Protein AF-A0A178D9C1-F1 (afdb_monomer_lite)

Sequence (300 aa):
MAAGKLYATVWLGETATFSEVFMSGFWLDGDKFLTCAHLLDTIEGTNISRTLTLLQDPTPTTRAAFVNVSRVSRDHDYTVYLIHHDRASDLAVFRLKPDAGKEKGQPPHSVDLKSLVSIYAGEPFNESNPLSSEAILYPELFAAYYPGMQCTVTEAHLNQDRKAGAQAANVEDAWDWMSRETMSRAKGNGKHCVTKSIKYAETFVANTRSVAFGRIITSSSSPVLTQEPSSMTHLKNCDIVGYWGCSGGMVCQYRIARNGFEPKVVGLFHGEDTENSCNNILIFTPAGVSELQKLLRSHA

Radius of gyration: 18.95 Å; chains: 1; bounding box: 50×53×46 Å

Organism: NCBI:txid856822

Secondary structure (DSSP, 8-state):
---EEEEEEEEETTTTEEEEEEEEEEEETTTEEEEEGGGGGSSTTB-HHHHHHHHH-SS-SS--EEEES-TT-GGGEEEEEEEEEETTTTEEEEEE-HHHHHHH-SPTTPBPGGGB--TTTTS---TT-GGGTSTTTTT--EEEE------BTTTS---HHHHHHHHHTT--BHHHHHHHHHHHHHHHTT--S--SPPPHHHH--TTS--EEEE-B---TT---TTSPP-SSEEEEEE-----TT-TT-EEEEEEEETTEEEEEEEEEEEEEETTTTEEEEEEEPHHHHHHHHHHHHHT-

InterPro domains:
  IPR009003 Peptidase S1, PA clan [SSF50494] (22-112)

Foldseek 3Di:
DAKKKKWFWFAAAPDRDIDIFIAIWAAAPQWKTKFFQCSQVPDPRTPSVVLLVQQQDLDDPDQGMWIARDPVDPLRTFRWGWPDHDQQLRMTMITTRPVSCVVNNTRPPHDYLVLADAPCPPDPCDLVQNQPSVVVQFVFKKKWFYPDDWAFLVPAPDDPVLSVVCVVVVHGTPQLSQQVLLCVVCVVVVNNDRDDRQDPCNQDPPPDTGMWMWTFDDHSPDAPPPRNDDPFWGKTFMSTGDAPNSGNTFMWTWDQDPVGTDTGTFWTFHHADPVVRTTITIGTDNVNSVVVVVSVVVVD

pLDDT: mean 74.94, std 14.39, range [37.72, 95.31]

Structure (mmCIF, N/CA/C/O backbone):
data_AF-A0A178D9C1-F1
#
_entry.id   AF-A0A178D9C1-F1
#
loop_
_atom_site.group_PDB
_atom_site.id
_atom_site.type_symbol
_atom_site.label_atom_id
_atom_site.label_alt_id
_atom_site.label_comp_id
_atom_site.label_asym_id
_atom_site.label_entity_id
_atom_site.label_seq_id
_atom_site.pdbx_PDB_ins_code
_atom_site.Cartn_x
_atom_site.Cartn_y
_atom_site.Cartn_z
_atom_site.occupancy
_atom_site.B_iso_or_equiv
_atom_site.auth_seq_id
_atom_site.auth_comp_id
_atom_site.auth_asym_id
_atom_site.auth_atom_id
_atom_site.pdbx_PDB_model_num
ATOM 1 N N . MET A 1 1 ? -7.176 -11.568 -6.540 1.00 52.88 1 MET A N 1
ATOM 2 C CA . MET A 1 1 ? -6.383 -11.059 -5.402 1.00 52.88 1 MET A CA 1
ATOM 3 C C . MET A 1 1 ? -6.791 -9.618 -5.111 1.00 52.88 1 MET A C 1
ATOM 5 O O . MET A 1 1 ? -7.005 -8.885 -6.065 1.00 52.88 1 MET A O 1
ATOM 9 N N . ALA A 1 2 ? -7.141 -9.275 -3.863 1.00 58.78 2 ALA A N 1
ATOM 10 C CA . ALA A 1 2 ? -7.854 -8.031 -3.523 1.00 58.78 2 ALA A CA 1
ATOM 11 C C . ALA A 1 2 ? -6.924 -6.835 -3.368 1.00 58.78 2 ALA A C 1
ATOM 13 O O . ALA A 1 2 ? -5.902 -6.950 -2.712 1.00 58.78 2 ALA A O 1
ATOM 14 N N . ALA A 1 3 ? -7.329 -5.702 -3.931 1.00 73.69 3 ALA A N 1
ATOM 15 C CA . ALA A 1 3 ? -6.741 -4.406 -3.656 1.00 73.69 3 ALA A CA 1
ATOM 16 C C . ALA A 1 3 ? -7.879 -3.452 -3.278 1.00 73.69 3 ALA A C 1
ATOM 18 O O . ALA A 1 3 ? -8.934 -3.472 -3.916 1.00 73.69 3 ALA A O 1
ATOM 19 N N . GLY A 1 4 ? -7.682 -2.667 -2.229 1.00 80.62 4 GLY A N 1
ATOM 20 C CA . GLY A 1 4 ? -8.579 -1.606 -1.789 1.00 80.62 4 GLY A CA 1
ATOM 21 C C . GLY A 1 4 ? -7.839 -0.277 -1.733 1.00 80.62 4 GLY A C 1
ATOM 22 O O . GLY A 1 4 ? -6.609 -0.235 -1.787 1.00 80.62 4 GLY A O 1
ATOM 23 N N . LYS A 1 5 ? -8.600 0.809 -1.639 1.00 86.75 5 LYS A N 1
ATOM 24 C CA . LYS A 1 5 ? -8.077 2.155 -1.419 1.00 86.75 5 LYS A CA 1
ATOM 25 C C . LYS A 1 5 ? -8.480 2.594 -0.015 1.00 86.75 5 LYS A C 1
ATOM 27 O O . LYS A 1 5 ? -9.670 2.709 0.264 1.00 86.75 5 LYS A O 1
ATOM 32 N N . LEU A 1 6 ? -7.508 2.793 0.862 1.00 89.50 6 LEU A N 1
ATOM 33 C CA . LEU A 1 6 ? -7.704 3.463 2.138 1.00 89.50 6 LEU A CA 1
ATOM 34 C C . LEU A 1 6 ? -7.798 4.966 1.894 1.00 89.50 6 LEU A C 1
ATOM 36 O O . LEU A 1 6 ? -6.980 5.520 1.166 1.00 89.50 6 LEU A O 1
ATOM 40 N N . TYR A 1 7 ? -8.756 5.594 2.556 1.00 89.75 7 TYR A N 1
ATOM 41 C CA . TYR A 1 7 ? -8.893 7.030 2.718 1.00 89.75 7 TYR A CA 1
ATOM 42 C C . TYR A 1 7 ? -8.803 7.334 4.210 1.00 89.75 7 TYR A C 1
ATOM 44 O O . TYR A 1 7 ? -9.478 6.686 5.017 1.00 89.75 7 TYR A O 1
ATOM 52 N N . ALA A 1 8 ? -7.949 8.281 4.582 1.00 90.50 8 ALA A N 1
ATOM 53 C CA . ALA A 1 8 ? -7.699 8.644 5.969 1.00 90.50 8 ALA A CA 1
ATOM 54 C C . ALA A 1 8 ? -7.690 10.163 6.136 1.00 90.50 8 ALA A C 1
ATOM 56 O O . ALA A 1 8 ? -7.160 10.897 5.305 1.00 90.50 8 ALA A O 1
ATOM 57 N N . THR A 1 9 ? -8.272 10.623 7.236 1.00 90.00 9 THR A N 1
ATOM 58 C CA . THR A 1 9 ? -8.248 12.026 7.641 1.00 90.00 9 THR A CA 1
ATOM 59 C C . THR A 1 9 ? -6.958 12.301 8.406 1.00 90.00 9 THR A C 1
ATOM 61 O O . THR A 1 9 ? -6.705 11.661 9.427 1.00 90.00 9 THR A O 1
ATOM 64 N N . VAL A 1 10 ? -6.167 13.267 7.941 1.00 88.94 10 VAL A N 1
ATOM 65 C CA . VAL A 1 10 ? -4.936 13.720 8.603 1.00 88.94 10 VAL A CA 1
ATOM 66 C C . VAL A 1 10 ? -5.103 15.131 9.150 1.00 88.94 10 VAL A C 1
ATOM 68 O O . VAL A 1 10 ? -5.753 15.973 8.529 1.00 88.94 10 VAL A O 1
ATOM 71 N N . TRP A 1 11 ? -4.527 15.388 10.323 1.00 87.88 11 TRP A N 1
ATOM 72 C CA . TRP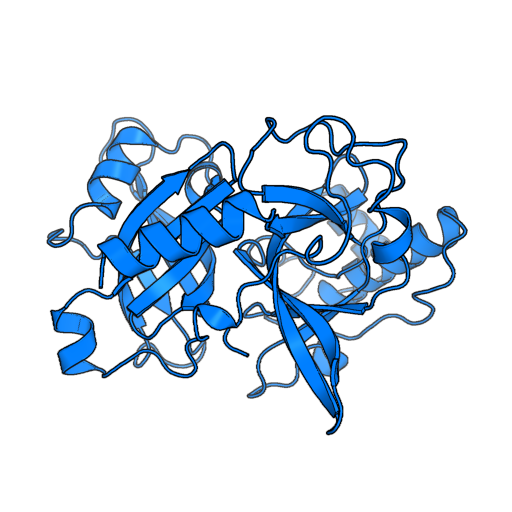 A 1 11 ? -4.502 16.713 10.944 1.00 87.88 11 TRP A CA 1
ATOM 73 C C . TRP A 1 11 ? -3.356 17.541 10.379 1.00 87.88 11 TRP A C 1
ATOM 75 O O . TRP A 1 11 ? -2.234 17.048 10.332 1.00 87.88 11 TRP A O 1
ATOM 85 N N . LEU A 1 12 ? -3.604 18.803 10.029 1.00 85.62 12 LEU A N 1
ATOM 86 C CA . LEU A 1 12 ? -2.567 19.725 9.563 1.00 85.62 12 LEU A CA 1
ATOM 87 C C . LEU A 1 12 ? -2.226 20.759 10.643 1.00 85.62 12 LEU A C 1
ATOM 89 O O . LEU A 1 12 ? -3.097 21.489 11.118 1.00 85.62 12 LEU A O 1
ATOM 93 N N . GLY A 1 13 ? -0.945 20.846 11.010 1.00 77.12 13 GLY A N 1
ATOM 94 C CA . GLY A 1 13 ? -0.444 21.803 11.998 1.00 77.12 13 GLY A CA 1
ATOM 95 C C . GLY A 1 13 ? -1.070 21.656 13.395 1.00 77.12 13 GLY A C 1
ATOM 96 O O . GLY A 1 13 ? -1.353 20.554 13.872 1.00 77.12 13 GLY A O 1
ATOM 97 N N . GLU A 1 14 ? -1.254 22.782 14.093 1.00 69.06 14 GLU A N 1
ATOM 98 C CA . GLU A 1 14 ? -1.877 22.822 15.429 1.00 69.06 14 GLU A CA 1
ATOM 99 C C . GLU A 1 14 ? -3.375 23.174 15.409 1.00 69.06 14 GLU A C 1
ATOM 101 O O . GLU A 1 14 ? -4.058 23.038 16.432 1.00 69.06 14 GLU A O 1
ATOM 106 N N . THR A 1 15 ? -3.907 23.594 14.258 1.00 60.66 15 THR A N 1
ATOM 107 C CA . THR A 1 15 ? -5.314 23.981 14.084 1.00 60.66 15 THR A CA 1
ATOM 108 C C . THR A 1 15 ? -6.185 22.783 13.689 1.00 60.66 15 THR A C 1
ATOM 110 O O . THR A 1 15 ? -5.686 21.734 13.292 1.00 60.66 15 THR A O 1
ATOM 113 N N . ALA A 1 16 ? -7.512 22.913 13.810 1.00 60.62 16 ALA A N 1
ATOM 114 C CA . ALA A 1 16 ? -8.483 21.874 13.434 1.00 60.62 16 ALA A CA 1
ATOM 115 C C . ALA A 1 16 ? -8.699 21.750 11.916 1.00 60.62 16 ALA A C 1
ATOM 117 O O . ALA A 1 16 ? -9.820 21.554 11.450 1.00 60.62 16 ALA A O 1
ATOM 118 N N . THR A 1 17 ? -7.624 21.890 11.144 1.00 75.31 17 THR A N 1
ATOM 119 C CA . THR A 1 17 ? -7.653 21.716 9.694 1.00 75.31 17 THR A CA 1
ATOM 120 C C . THR A 1 17 ? -7.353 20.260 9.383 1.00 75.31 17 THR A C 1
ATOM 122 O O . THR A 1 17 ? -6.374 19.703 9.882 1.00 75.31 17 THR A O 1
ATOM 125 N N . PHE A 1 18 ? -8.193 19.642 8.561 1.00 78.94 18 PHE A N 1
ATOM 126 C CA . PHE A 1 18 ? -8.019 18.265 8.131 1.00 78.94 18 PHE A CA 1
ATOM 127 C C . PHE A 1 18 ? -7.875 18.174 6.615 1.00 78.94 18 PHE A C 1
ATOM 129 O O . PHE A 1 18 ? -8.379 19.012 5.868 1.00 78.94 18 PHE A O 1
ATOM 136 N N . SER A 1 19 ? -7.172 17.147 6.159 1.00 82.69 19 SER A N 1
ATOM 137 C CA . SER A 1 19 ? -7.099 16.767 4.750 1.00 82.69 19 SER A CA 1
ATOM 138 C C . SER A 1 19 ? -7.291 15.268 4.608 1.00 82.69 19 SER A C 1
ATOM 140 O O . SER A 1 19 ? -7.067 14.516 5.554 1.00 82.69 19 SER A O 1
ATOM 142 N N . GLU A 1 20 ? -7.746 14.838 3.438 1.00 84.56 20 GLU A N 1
ATOM 143 C CA . GLU A 1 20 ? -7.872 13.421 3.120 1.00 84.56 20 GLU A CA 1
ATOM 144 C C . GLU A 1 20 ? -6.621 12.966 2.370 1.00 84.56 20 GLU A C 1
ATOM 146 O O . GLU A 1 20 ? -6.236 13.560 1.362 1.00 84.56 20 GLU A O 1
ATOM 151 N N . VAL A 1 21 ? -5.994 11.904 2.866 1.00 85.81 21 VAL A N 1
ATOM 152 C CA . VAL A 1 21 ? -4.945 11.168 2.157 1.00 85.81 21 VAL A CA 1
ATOM 153 C C . VAL A 1 21 ? -5.485 9.822 1.723 1.00 85.81 21 VAL A C 1
ATOM 155 O O . VAL A 1 21 ? -6.434 9.298 2.312 1.00 85.81 21 VAL A O 1
ATOM 158 N N . PHE A 1 22 ? -4.848 9.232 0.717 1.00 86.50 22 PHE A N 1
ATOM 159 C CA . PHE A 1 22 ? -5.195 7.894 0.282 1.00 86.50 22 PHE A CA 1
ATOM 160 C C . PHE A 1 22 ? -3.981 7.008 0.052 1.00 86.50 22 PHE A C 1
ATOM 162 O O . PHE A 1 22 ? -2.928 7.459 -0.388 1.00 86.50 22 PHE A O 1
ATOM 169 N N . MET A 1 23 ? -4.176 5.714 0.285 1.00 87.25 23 MET A N 1
ATOM 170 C CA . MET A 1 23 ? -3.159 4.682 0.125 1.00 87.25 23 MET A CA 1
ATOM 171 C C . MET A 1 23 ? -3.808 3.420 -0.445 1.00 87.25 23 MET A C 1
ATOM 173 O O . MET A 1 23 ? -4.983 3.152 -0.195 1.00 87.25 23 MET A O 1
ATOM 177 N N . SER A 1 24 ? -3.093 2.657 -1.263 1.00 88.69 24 SER A N 1
ATOM 178 C CA . SER A 1 24 ? -3.563 1.327 -1.662 1.00 88.69 24 SER A CA 1
ATOM 179 C C . SER A 1 24 ? -3.317 0.328 -0.532 1.00 88.69 24 SER A C 1
ATOM 181 O O . SER A 1 24 ? -2.528 0.572 0.366 1.00 88.69 24 SER A O 1
ATOM 183 N N . GLY A 1 25 ? -4.001 -0.805 -0.557 1.00 90.88 25 GLY A N 1
ATOM 184 C CA . GLY A 1 25 ? -3.835 -1.844 0.453 1.00 90.88 25 GLY A CA 1
ATOM 185 C C . GLY A 1 25 ? -4.650 -3.071 0.113 1.00 90.88 25 GLY A C 1
ATOM 186 O O . GLY A 1 25 ? -5.233 -3.160 -0.973 1.00 90.88 25 GLY A O 1
ATOM 187 N N . PHE A 1 26 ? -4.730 -4.019 1.035 1.00 89.56 26 PHE A N 1
ATOM 188 C CA . PHE A 1 26 ? -5.552 -5.208 0.845 1.00 89.56 26 PHE A CA 1
ATOM 189 C C . PHE A 1 26 ? -6.094 -5.768 2.154 1.00 89.56 26 PHE A C 1
ATOM 191 O O . PHE A 1 26 ? -5.521 -5.581 3.226 1.00 89.56 26 PHE A O 1
ATOM 198 N N . TRP A 1 27 ? -7.221 -6.468 2.034 1.00 90.12 27 TRP A N 1
ATOM 199 C CA . TRP A 1 27 ? -7.880 -7.123 3.154 1.00 90.12 27 TRP A CA 1
ATOM 200 C C . TRP A 1 27 ? -7.207 -8.452 3.505 1.00 90.12 27 TRP A C 1
ATOM 202 O O . TRP A 1 27 ? -6.888 -9.249 2.619 1.00 90.12 27 TRP A O 1
ATOM 212 N N . LEU A 1 28 ? -7.058 -8.690 4.803 1.00 89.25 28 LEU A N 1
ATOM 213 C CA . LEU A 1 28 ? -6.525 -9.875 5.456 1.00 89.25 28 LEU A CA 1
ATOM 214 C C . LEU A 1 28 ? -7.558 -10.423 6.444 1.00 89.25 28 LEU A C 1
ATOM 216 O O . LEU A 1 28 ? -8.140 -9.663 7.216 1.00 89.25 28 LEU A O 1
ATOM 220 N N . ASP A 1 29 ? -7.774 -11.736 6.405 1.00 86.38 29 ASP A N 1
ATOM 221 C CA . ASP A 1 29 ? -8.606 -12.491 7.357 1.00 86.38 29 ASP A CA 1
ATOM 222 C C . ASP A 1 29 ? -10.019 -11.925 7.618 1.00 86.38 29 ASP A C 1
ATOM 224 O O . ASP A 1 29 ? -10.534 -11.907 8.730 1.00 86.38 29 ASP A O 1
ATOM 228 N N . GLY A 1 30 ? -10.652 -11.408 6.570 1.00 84.12 30 GLY A N 1
ATOM 229 C CA . GLY A 1 30 ? -11.962 -10.759 6.623 1.00 84.12 30 GLY A CA 1
ATOM 230 C C . GLY A 1 30 ? -11.935 -9.315 7.128 1.00 84.12 30 GLY A C 1
ATOM 231 O O . GLY A 1 30 ? -12.492 -8.456 6.460 1.00 84.12 30 GLY A O 1
ATOM 232 N N . ASP A 1 31 ? -11.253 -9.006 8.230 1.00 88.81 31 ASP A N 1
ATOM 233 C CA . ASP A 1 31 ? -11.471 -7.751 8.966 1.00 88.81 31 ASP A CA 1
ATOM 234 C C . ASP A 1 31 ? -10.259 -6.808 9.055 1.00 88.81 31 ASP A C 1
ATOM 236 O O . ASP A 1 31 ? -10.408 -5.690 9.547 1.00 88.81 31 ASP A O 1
ATOM 240 N N . LYS A 1 32 ? -9.068 -7.208 8.605 1.00 92.06 32 LYS A N 1
ATOM 241 C CA . LYS A 1 32 ? -7.852 -6.383 8.694 1.00 92.06 32 LYS A CA 1
ATOM 242 C C . LYS A 1 32 ? -7.464 -5.833 7.336 1.00 92.06 32 LYS A C 1
ATOM 244 O O . LYS A 1 32 ? -7.616 -6.510 6.330 1.00 92.06 32 LYS A O 1
ATOM 249 N N . PHE A 1 33 ? -6.927 -4.626 7.290 1.00 93.06 33 PHE A N 1
ATOM 250 C CA . PHE A 1 33 ? -6.463 -3.988 6.066 1.00 93.06 33 PHE A CA 1
ATOM 251 C C . PHE A 1 33 ? -5.005 -3.564 6.226 1.00 93.06 33 PHE A C 1
ATOM 253 O O . PHE A 1 33 ? -4.692 -2.761 7.104 1.00 93.06 33 PHE A O 1
ATOM 260 N N . LEU A 1 34 ? -4.124 -4.125 5.397 1.00 94.06 34 LEU A N 1
ATOM 261 C CA . LEU A 1 34 ? -2.687 -3.851 5.412 1.00 94.06 34 LEU A CA 1
ATOM 262 C C . LEU A 1 34 ? -2.324 -2.826 4.331 1.00 94.06 34 LEU A C 1
ATOM 264 O O . LEU A 1 34 ? -2.810 -2.917 3.202 1.00 94.06 34 LEU A O 1
ATOM 268 N N . THR A 1 35 ? -1.470 -1.867 4.688 1.00 94.12 35 THR A N 1
ATOM 269 C CA . THR A 1 35 ? -1.013 -0.761 3.834 1.00 94.12 35 THR A CA 1
ATOM 270 C C . THR A 1 35 ? 0.353 -0.232 4.307 1.00 94.12 35 THR A C 1
ATOM 272 O O . THR A 1 35 ? 0.845 -0.649 5.356 1.00 94.12 35 THR A O 1
ATOM 275 N N . CYS A 1 36 ? 0.960 0.695 3.558 1.00 92.75 36 CYS A N 1
ATOM 276 C CA . CYS A 1 36 ? 2.165 1.418 3.978 1.00 92.75 36 CYS A CA 1
ATOM 277 C C . CYS A 1 36 ? 1.877 2.460 5.075 1.00 92.75 36 CYS A C 1
ATOM 279 O O . CYS A 1 36 ? 0.817 3.091 5.047 1.00 92.75 36 CYS A O 1
ATOM 281 N N . ALA A 1 37 ? 2.814 2.666 6.007 1.00 92.94 37 ALA A N 1
ATOM 282 C CA . ALA A 1 37 ? 2.691 3.608 7.129 1.00 92.94 37 ALA A CA 1
ATOM 283 C C . ALA A 1 37 ? 2.956 5.073 6.742 1.00 92.94 37 ALA A C 1
ATOM 285 O O . ALA A 1 37 ? 2.348 5.979 7.316 1.00 92.94 37 ALA A O 1
ATOM 286 N N . HIS A 1 38 ? 3.764 5.315 5.706 1.00 90.19 38 HIS A N 1
ATOM 287 C CA . HIS A 1 38 ? 4.095 6.643 5.179 1.00 90.19 38 HIS A CA 1
ATOM 288 C C . HIS A 1 38 ? 2.883 7.401 4.606 1.00 90.19 38 HIS A C 1
ATOM 290 O O . HIS A 1 38 ? 3.010 8.534 4.141 1.00 90.19 38 HIS A O 1
ATOM 296 N N . LEU A 1 39 ? 1.675 6.828 4.689 1.00 87.69 39 LEU A N 1
ATOM 297 C CA . LEU A 1 39 ? 0.417 7.542 4.465 1.00 87.69 39 LEU A CA 1
ATOM 298 C C . LEU A 1 39 ? 0.315 8.808 5.335 1.00 87.69 39 LEU A C 1
ATOM 300 O O . LEU A 1 39 ? -0.278 9.795 4.910 1.00 87.69 39 LEU A O 1
ATOM 304 N N . LEU A 1 40 ? 0.933 8.803 6.523 1.00 87.19 40 LEU A N 1
ATOM 305 C CA . LEU A 1 40 ? 0.981 9.957 7.427 1.00 87.19 40 LEU A CA 1
ATOM 306 C C . LEU A 1 40 ? 2.025 11.009 7.028 1.00 87.19 40 LEU A C 1
ATOM 308 O O . LEU A 1 40 ? 1.913 12.156 7.447 1.00 87.19 40 LEU A O 1
ATOM 312 N N . ASP A 1 41 ? 2.990 10.636 6.189 1.00 84.88 41 ASP A N 1
ATOM 313 C CA . ASP A 1 41 ? 4.054 11.512 5.686 1.00 84.88 41 ASP A CA 1
ATOM 314 C C . ASP A 1 41 ? 3.708 12.077 4.289 1.00 84.88 41 ASP A C 1
ATOM 316 O O . ASP A 1 41 ? 4.491 12.796 3.676 1.00 84.88 41 ASP A O 1
ATOM 320 N N . THR A 1 42 ? 2.513 11.767 3.771 1.00 80.50 42 THR A N 1
ATOM 321 C CA . THR A 1 42 ? 2.096 12.110 2.401 1.00 80.50 42 THR A CA 1
ATOM 322 C C . THR A 1 42 ? 1.776 13.599 2.216 1.00 80.50 42 THR A C 1
ATOM 324 O O . THR A 1 42 ? 1.950 14.129 1.119 1.00 80.50 42 THR A O 1
ATOM 327 N N . ILE A 1 43 ? 1.305 14.282 3.266 1.00 82.81 43 ILE A N 1
ATOM 328 C CA . ILE A 1 43 ? 1.047 15.729 3.248 1.00 82.81 43 ILE A CA 1
ATOM 329 C C . ILE A 1 43 ? 2.025 16.418 4.196 1.00 82.81 43 ILE A C 1
ATOM 331 O O . ILE A 1 43 ? 2.054 16.127 5.396 1.00 82.81 43 ILE A O 1
ATOM 335 N N . GLU A 1 44 ? 2.792 17.369 3.661 1.00 83.62 44 GLU A N 1
ATOM 336 C CA . GLU A 1 44 ? 3.686 18.213 4.450 1.00 83.62 44 GLU A CA 1
ATOM 337 C C . GLU A 1 44 ? 2.899 18.990 5.520 1.00 83.62 44 GLU A C 1
ATOM 339 O O . GLU A 1 44 ? 1.827 19.537 5.262 1.00 83.62 44 GLU A O 1
ATOM 344 N N . GLY A 1 45 ? 3.422 19.024 6.748 1.00 83.31 45 GLY A N 1
ATOM 345 C CA . GLY A 1 45 ? 2.752 19.672 7.880 1.00 83.31 45 GLY A CA 1
ATOM 346 C C . GLY A 1 45 ? 1.701 18.808 8.587 1.00 83.31 45 GLY A C 1
ATOM 347 O O . GLY A 1 45 ? 0.986 19.318 9.454 1.00 83.31 45 GLY A O 1
ATOM 348 N N . THR A 1 46 ? 1.614 17.511 8.268 1.00 88.38 46 THR A N 1
ATOM 349 C CA . THR A 1 46 ? 0.772 16.567 9.016 1.00 88.38 46 THR A CA 1
ATOM 350 C C . THR A 1 46 ? 1.221 16.459 10.477 1.00 88.38 46 THR A C 1
ATOM 352 O O . THR A 1 46 ? 2.372 16.157 10.787 1.00 88.38 46 THR A O 1
ATOM 355 N N . ASN A 1 47 ? 0.289 16.662 11.408 1.00 90.94 47 ASN A N 1
ATOM 356 C CA . ASN A 1 47 ? 0.485 16.409 12.829 1.00 90.94 47 ASN A CA 1
ATOM 357 C C . ASN A 1 47 ? 0.298 14.915 13.110 1.00 90.94 47 ASN A C 1
ATOM 359 O O . ASN A 1 47 ? -0.819 14.441 13.345 1.00 90.94 47 ASN A O 1
ATOM 363 N N . ILE A 1 48 ? 1.406 14.173 13.074 1.00 90.31 48 ILE A N 1
ATOM 364 C CA . ILE A 1 48 ? 1.419 12.708 13.194 1.00 90.31 48 ILE A CA 1
ATOM 365 C C . ILE A 1 48 ? 0.762 12.248 14.502 1.00 90.31 48 ILE A C 1
ATOM 367 O O . ILE A 1 48 ? -0.089 11.365 14.478 1.00 90.31 48 ILE A O 1
ATOM 371 N N . SER A 1 49 ? 1.078 12.876 15.639 1.00 90.75 49 SER A N 1
ATOM 372 C CA . SER A 1 49 ? 0.566 12.461 16.957 1.00 90.75 49 SER A CA 1
ATOM 373 C C . SER A 1 49 ? -0.960 12.588 17.072 1.00 90.75 49 SER A C 1
ATOM 375 O O . SER A 1 49 ? -1.651 11.636 17.454 1.00 90.75 49 SER A O 1
ATOM 377 N N . ARG A 1 50 ? -1.519 13.739 16.671 1.00 89.94 50 ARG A N 1
ATOM 378 C CA . ARG A 1 50 ? -2.980 13.933 16.660 1.00 89.94 50 ARG A CA 1
ATOM 379 C C . ARG A 1 50 ? -3.668 13.023 15.651 1.00 89.94 50 ARG A C 1
ATOM 381 O O . ARG A 1 50 ? -4.736 12.490 15.940 1.00 89.94 50 ARG A O 1
ATOM 388 N N . THR A 1 51 ? -3.044 12.820 14.493 1.00 91.69 51 THR A N 1
ATOM 389 C CA . THR A 1 51 ? -3.577 11.937 13.454 1.00 91.69 51 THR A CA 1
ATOM 390 C C . THR A 1 51 ? -3.623 10.489 13.926 1.00 91.69 51 THR A C 1
ATOM 392 O O . THR A 1 51 ? -4.666 9.858 13.808 1.00 91.69 51 THR A O 1
ATOM 395 N N . LEU A 1 52 ? -2.555 9.979 14.546 1.00 93.19 52 LEU A N 1
ATOM 396 C CA . LEU A 1 52 ? -2.537 8.637 15.132 1.00 93.19 52 LEU A CA 1
ATOM 397 C C . LEU A 1 52 ? -3.632 8.475 16.187 1.00 93.19 52 LEU A C 1
ATOM 399 O O . LEU A 1 52 ? -4.386 7.510 16.121 1.00 93.19 52 LEU A O 1
ATOM 403 N N . THR A 1 53 ? -3.781 9.452 17.086 1.00 91.75 53 THR A N 1
ATOM 404 C CA . THR A 1 53 ? -4.833 9.436 18.116 1.00 91.75 53 THR A CA 1
ATOM 405 C C . THR A 1 53 ? -6.229 9.342 17.490 1.00 91.75 53 THR A C 1
ATOM 407 O O . THR A 1 53 ? -7.039 8.521 17.911 1.00 91.75 53 THR A O 1
ATOM 410 N N . LEU A 1 54 ? -6.504 10.141 16.451 1.00 90.31 54 LEU A N 1
ATOM 411 C CA . LEU A 1 54 ? -7.776 10.107 15.725 1.00 90.31 54 LEU A CA 1
ATOM 412 C C . LEU A 1 54 ? -8.004 8.762 15.020 1.00 90.31 54 LEU A C 1
ATOM 414 O O . LEU A 1 54 ? -9.110 8.228 15.055 1.00 90.31 54 LEU A O 1
ATOM 418 N N . LEU A 1 55 ? -6.983 8.234 14.343 1.00 93.00 55 LEU A N 1
ATOM 419 C CA . LEU A 1 55 ? -7.101 7.006 13.559 1.00 93.00 55 LEU A CA 1
ATOM 420 C C . LEU A 1 55 ? -7.218 5.762 14.443 1.00 93.00 55 LEU A C 1
ATOM 422 O O . LEU A 1 55 ? -7.845 4.794 14.019 1.00 93.00 55 LEU A O 1
ATOM 426 N N . GLN A 1 56 ? -6.624 5.773 15.637 1.00 93.56 56 GLN A N 1
ATOM 427 C CA . GLN A 1 56 ? -6.677 4.672 16.604 1.00 93.56 56 GLN A CA 1
ATOM 428 C C . GLN A 1 56 ? -7.969 4.651 17.424 1.00 93.56 56 GLN A C 1
ATOM 430 O O . GLN A 1 56 ? -8.296 3.614 18.002 1.00 93.56 56 GLN A O 1
ATOM 435 N N . ASP A 1 57 ? -8.720 5.755 17.466 1.00 89.44 57 ASP A N 1
ATOM 436 C CA . ASP A 1 57 ? -10.031 5.786 18.105 1.00 89.44 57 ASP A CA 1
ATOM 437 C C . ASP A 1 57 ? -10.998 4.844 17.345 1.00 89.44 57 ASP A C 1
ATOM 439 O O . ASP A 1 57 ? -11.236 5.016 16.142 1.00 89.44 57 ASP A O 1
ATOM 443 N N . PRO A 1 58 ? -11.576 3.819 17.999 1.00 84.31 58 PRO A N 1
ATOM 444 C CA . PRO A 1 58 ? -12.579 2.958 17.375 1.00 84.31 58 PRO A CA 1
ATOM 445 C C . PRO A 1 58 ? -13.953 3.645 17.271 1.00 84.31 58 PRO A C 1
ATOM 447 O O . PRO A 1 58 ? -14.788 3.266 16.442 1.00 84.31 58 PRO A O 1
ATOM 450 N N . THR A 1 59 ? -14.186 4.701 18.050 1.00 82.81 59 THR A N 1
ATOM 451 C CA . THR A 1 59 ? -15.453 5.432 18.197 1.00 82.81 59 THR A CA 1
ATOM 452 C C . THR A 1 59 ? -15.400 6.926 17.824 1.00 82.81 59 THR A C 1
ATOM 454 O O . THR A 1 59 ? -16.149 7.705 18.417 1.00 82.81 59 THR A O 1
ATOM 457 N N . PRO A 1 60 ? -14.603 7.380 16.833 1.00 75.44 60 PRO A N 1
ATOM 458 C CA . PRO A 1 60 ? -14.524 8.792 16.516 1.00 75.44 60 PRO A CA 1
ATOM 459 C C . PRO A 1 60 ? -15.884 9.291 16.043 1.00 75.44 60 PRO A C 1
ATOM 461 O O . PRO A 1 60 ? -16.574 8.639 15.252 1.00 75.44 60 PRO A O 1
ATOM 464 N N . 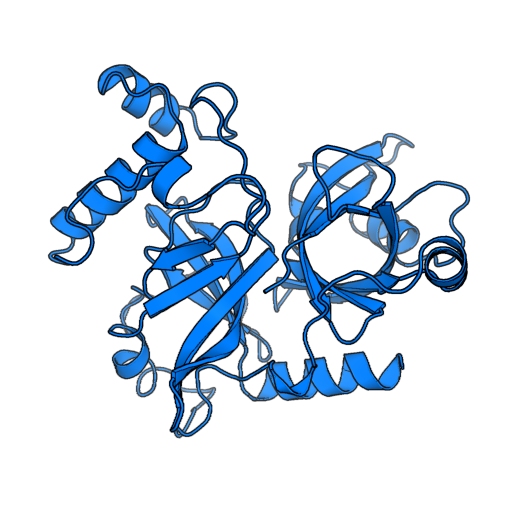THR A 1 61 ? -16.241 10.484 16.512 1.00 65.56 61 THR A N 1
ATOM 465 C CA . THR A 1 61 ? -17.442 11.221 16.098 1.00 65.56 61 THR A CA 1
ATOM 466 C C . THR A 1 61 ? -17.405 11.602 14.617 1.00 65.56 61 THR A C 1
ATOM 468 O O . THR A 1 61 ? -18.451 11.797 14.001 1.00 65.56 61 THR A O 1
ATOM 471 N N . THR A 1 62 ? -16.209 11.646 14.028 1.00 70.62 62 THR A N 1
ATOM 472 C CA . THR A 1 62 ? -15.964 11.890 12.605 1.00 70.62 62 THR A CA 1
ATOM 473 C C . THR A 1 62 ? -15.483 10.611 11.923 1.00 70.62 62 THR A C 1
ATOM 475 O O . THR A 1 62 ? -14.808 9.771 12.521 1.00 70.62 62 THR A O 1
ATOM 478 N N . ARG A 1 63 ? -15.788 10.453 10.633 1.00 75.19 63 ARG A N 1
ATOM 479 C CA . ARG A 1 63 ? -15.279 9.344 9.819 1.00 75.19 63 ARG A CA 1
ATOM 480 C C . ARG A 1 63 ? -13.766 9.490 9.585 1.00 75.19 63 ARG A C 1
ATOM 482 O O . ARG A 1 63 ? -13.348 10.056 8.587 1.00 75.19 63 ARG A O 1
ATOM 489 N N . ALA A 1 64 ? -12.969 8.971 10.518 1.00 86.69 64 ALA A N 1
ATOM 490 C CA . ALA A 1 64 ? -11.512 9.103 10.528 1.00 86.69 64 ALA A CA 1
ATOM 491 C C . ALA A 1 64 ? -10.816 8.351 9.381 1.00 86.69 64 ALA A C 1
ATOM 493 O O . ALA A 1 64 ? -9.908 8.893 8.755 1.00 86.69 64 ALA A O 1
ATOM 494 N N . ALA A 1 65 ? -11.246 7.120 9.089 1.00 90.31 65 ALA A N 1
ATOM 495 C CA . ALA A 1 65 ? -10.705 6.323 7.996 1.00 90.31 65 ALA A CA 1
ATOM 496 C C . ALA A 1 65 ? -11.724 5.334 7.426 1.00 90.31 65 ALA A C 1
ATOM 498 O O . ALA A 1 65 ? -12.607 4.822 8.126 1.00 90.31 65 ALA A O 1
ATOM 499 N N . PHE A 1 66 ? -11.587 5.043 6.137 1.00 89.38 66 PHE A N 1
ATOM 500 C CA . PHE A 1 66 ? -12.375 4.027 5.463 1.00 89.38 66 PHE A CA 1
ATOM 501 C C . PHE A 1 66 ? -11.647 3.423 4.273 1.00 89.38 66 PHE A C 1
ATOM 503 O O . PHE A 1 66 ? -10.825 4.065 3.631 1.00 89.38 66 PHE A O 1
ATOM 510 N N . VAL A 1 67 ? -11.996 2.187 3.949 1.00 86.75 67 VAL A N 1
ATOM 511 C CA . VAL A 1 67 ? -11.488 1.486 2.778 1.00 86.75 67 VAL A CA 1
ATOM 512 C C . VAL A 1 67 ? -12.605 1.362 1.759 1.00 86.75 67 VAL A C 1
ATOM 514 O O . VAL A 1 67 ? -13.684 0.853 2.063 1.00 86.75 67 VAL A O 1
ATOM 517 N N . ASN A 1 68 ? -12.329 1.794 0.538 1.00 83.12 68 ASN A N 1
ATOM 518 C CA . ASN A 1 68 ? -13.208 1.617 -0.601 1.00 83.12 68 ASN A CA 1
ATOM 519 C C . ASN A 1 68 ? -12.662 0.510 -1.517 1.00 83.12 68 ASN A C 1
ATOM 521 O O . ASN A 1 68 ? -11.474 0.473 -1.849 1.00 83.12 68 ASN A O 1
ATOM 525 N N . VAL A 1 69 ? -13.548 -0.402 -1.920 1.00 71.81 69 VAL A N 1
ATOM 526 C CA . VAL A 1 69 ? -13.224 -1.524 -2.824 1.00 71.81 69 VAL A CA 1
ATOM 527 C C . VAL A 1 69 ? -13.814 -1.317 -4.231 1.00 71.81 69 VAL A C 1
ATOM 529 O O . VAL A 1 69 ? -13.435 -2.015 -5.169 1.00 71.81 69 VAL A O 1
ATOM 532 N N . SER A 1 70 ? -14.712 -0.339 -4.411 1.00 62.31 70 SER A N 1
ATOM 533 C CA . SER A 1 70 ? -15.373 -0.028 -5.684 1.00 62.31 70 SER A CA 1
ATOM 534 C C . SER A 1 70 ? -15.291 1.459 -6.007 1.00 62.31 70 SER A C 1
ATOM 536 O O . SER A 1 70 ? -15.889 2.292 -5.331 1.00 62.31 70 SER A O 1
ATOM 538 N N . ARG A 1 71 ? -14.642 1.787 -7.126 1.00 51.38 71 ARG A N 1
ATOM 539 C CA . ARG A 1 71 ? -14.535 3.170 -7.616 1.00 51.38 71 ARG A CA 1
ATOM 540 C C . ARG A 1 71 ? -15.843 3.809 -8.055 1.00 51.38 71 ARG A C 1
ATOM 542 O O . ARG A 1 71 ? -15.893 5.023 -8.204 1.00 51.38 71 ARG A O 1
ATOM 549 N N . VAL A 1 72 ? -16.860 3.000 -8.327 1.00 45.19 72 VAL A N 1
ATOM 550 C CA . VAL A 1 72 ? -18.087 3.455 -8.995 1.00 45.19 72 VAL A CA 1
ATOM 551 C C . VAL A 1 72 ? -19.234 3.619 -7.994 1.00 45.19 72 VAL A C 1
ATOM 553 O O . VAL A 1 72 ? -20.231 4.257 -8.308 1.00 45.19 72 VAL A O 1
ATOM 556 N N . SER A 1 73 ? -19.095 3.096 -6.768 1.00 53.81 73 SER A N 1
ATOM 557 C CA . SER A 1 73 ? -20.121 3.236 -5.734 1.00 53.81 73 SER A CA 1
ATOM 558 C C . SER A 1 73 ? -19.541 3.316 -4.317 1.00 53.81 73 SER A C 1
ATOM 560 O O . SER A 1 73 ? -18.678 2.524 -3.933 1.00 53.81 73 SER A O 1
ATOM 562 N N . ARG A 1 74 ? -20.108 4.231 -3.515 1.00 57.53 74 ARG A N 1
ATOM 563 C CA . ARG A 1 74 ? -19.892 4.342 -2.060 1.00 57.53 74 ARG A CA 1
ATOM 564 C C . ARG A 1 74 ? -20.535 3.200 -1.264 1.00 57.53 74 ARG A C 1
ATOM 566 O O . ARG A 1 74 ? -20.331 3.106 -0.056 1.00 57.53 74 ARG A O 1
ATOM 573 N N . ASP A 1 75 ? -21.274 2.301 -1.910 1.00 57.47 75 ASP A N 1
ATOM 574 C CA . ASP A 1 75 ? -21.894 1.151 -1.239 1.00 57.47 75 ASP A CA 1
ATOM 575 C C . ASP A 1 75 ? -20.837 0.244 -0.579 1.00 57.47 75 ASP A C 1
ATOM 577 O O . ASP A 1 75 ? -21.097 -0.359 0.459 1.00 57.47 75 ASP A O 1
ATOM 581 N N . HIS A 1 76 ? -19.595 0.251 -1.085 1.00 68.81 76 HIS A N 1
ATOM 582 C CA . HIS A 1 76 ? -18.483 -0.601 -0.630 1.00 68.81 76 HIS A CA 1
ATOM 583 C C . HIS A 1 76 ? -17.457 0.124 0.251 1.00 68.81 76 HIS A C 1
ATOM 585 O O . HIS A 1 76 ? -16.270 -0.204 0.249 1.00 68.81 76 HIS A O 1
ATOM 591 N N . ASP A 1 77 ? -17.924 1.131 0.975 1.00 83.69 77 ASP A N 1
ATOM 592 C CA . ASP A 1 77 ? -17.152 1.885 1.947 1.00 83.69 77 ASP A CA 1
ATOM 593 C C . ASP A 1 77 ? -17.147 1.186 3.316 1.00 83.69 77 ASP A C 1
ATOM 595 O O . ASP A 1 77 ? -18.174 1.145 3.999 1.00 83.69 77 ASP A O 1
ATOM 599 N N . TYR A 1 78 ? -15.994 0.672 3.735 1.00 86.62 78 TYR A N 1
ATOM 600 C CA . TYR A 1 78 ? -15.804 -0.012 5.014 1.00 86.62 78 TYR A CA 1
ATOM 601 C C . TYR A 1 78 ? -15.076 0.901 5.994 1.00 86.62 78 TYR A C 1
ATOM 603 O O . TYR A 1 78 ? -13.913 1.239 5.782 1.00 86.62 78 TYR A O 1
ATOM 611 N N . THR A 1 79 ? -15.741 1.320 7.067 1.00 89.94 79 THR A N 1
ATOM 612 C CA . THR A 1 79 ? -15.103 2.155 8.093 1.00 89.94 79 THR A CA 1
ATOM 613 C C . THR A 1 79 ? -14.119 1.324 8.910 1.00 89.94 79 THR A C 1
ATOM 615 O O . THR A 1 79 ? -14.465 0.247 9.402 1.00 89.94 79 THR A O 1
ATOM 618 N N . VAL A 1 80 ? -12.904 1.843 9.078 1.00 92.38 80 VAL A N 1
ATOM 619 C CA . VAL A 1 80 ? -11.806 1.158 9.766 1.00 92.38 80 VAL A CA 1
ATOM 620 C C . VAL A 1 80 ? -11.166 2.058 10.823 1.00 92.38 80 VAL A C 1
ATOM 622 O O . VAL A 1 80 ? -11.398 3.266 10.835 1.00 92.38 80 VAL A O 1
ATOM 625 N N . TYR A 1 81 ? -10.366 1.470 11.706 1.00 93.56 81 TYR A N 1
ATOM 626 C CA . TYR A 1 81 ? -9.522 2.177 12.672 1.00 93.56 81 TYR A CA 1
ATOM 627 C C . TYR A 1 81 ? -8.134 1.527 12.729 1.00 93.56 81 TYR A C 1
ATOM 629 O O . TYR A 1 81 ? -7.985 0.338 12.453 1.00 93.56 81 TYR A O 1
ATOM 637 N N . LEU A 1 82 ? -7.108 2.316 13.018 1.00 95.12 82 LEU A N 1
ATOM 638 C CA . LEU A 1 82 ? -5.711 1.898 13.042 1.00 95.12 82 LEU A CA 1
ATOM 639 C C . LEU A 1 82 ? -5.442 1.053 14.292 1.00 95.12 82 LEU A C 1
ATOM 641 O O . LEU A 1 82 ? -5.672 1.509 15.408 1.00 95.12 82 LEU A O 1
ATOM 645 N N . ILE A 1 83 ? -4.930 -0.163 14.111 1.00 94.75 83 ILE A N 1
ATOM 646 C CA . ILE A 1 83 ? -4.542 -1.055 15.219 1.00 94.75 83 ILE A CA 1
ATOM 647 C C . ILE A 1 83 ? -3.027 -1.203 15.349 1.00 94.75 83 ILE A C 1
ATOM 649 O O . ILE A 1 83 ? -2.534 -1.567 16.411 1.00 94.75 83 ILE A O 1
ATOM 653 N N . HIS A 1 84 ? -2.281 -0.904 14.287 1.00 93.94 84 HIS A N 1
ATOM 654 C CA . HIS A 1 84 ? -0.827 -0.963 14.301 1.00 93.94 84 HIS A CA 1
ATOM 655 C C . HIS A 1 84 ? -0.237 0.017 13.298 1.00 93.94 84 HIS A C 1
ATOM 657 O O . HIS A 1 84 ? -0.727 0.123 12.176 1.00 93.94 84 HIS A O 1
ATOM 663 N N . HIS A 1 85 ? 0.827 0.700 13.702 1.00 93.12 85 HIS A N 1
ATOM 664 C CA . HIS A 1 85 ? 1.616 1.576 12.853 1.00 93.12 85 HIS A CA 1
ATOM 665 C C . HIS A 1 85 ? 3.075 1.440 13.263 1.00 93.12 85 HIS A C 1
ATOM 667 O O . HIS A 1 85 ? 3.432 1.782 14.392 1.00 93.12 85 HIS A O 1
ATOM 673 N N . ASP A 1 86 ? 3.900 0.977 12.338 1.00 91.19 86 ASP A N 1
ATOM 674 C CA . ASP A 1 86 ? 5.340 0.913 12.500 1.00 91.19 86 ASP A CA 1
ATOM 675 C C . ASP A 1 86 ? 6.020 1.661 11.355 1.00 91.19 86 ASP A C 1
ATOM 677 O O . ASP A 1 86 ? 5.914 1.295 10.185 1.00 91.19 86 ASP A O 1
ATOM 681 N N . ARG A 1 87 ? 6.731 2.730 11.718 1.00 88.38 87 ARG A N 1
ATOM 682 C CA . ARG A 1 87 ? 7.449 3.571 10.762 1.00 88.38 87 ARG A CA 1
ATOM 683 C C . ARG A 1 87 ? 8.717 2.892 10.253 1.00 88.38 87 ARG A C 1
ATOM 685 O O . ARG A 1 87 ? 9.076 3.106 9.103 1.00 88.38 87 ARG A O 1
ATOM 692 N N . ALA A 1 88 ? 9.374 2.075 11.079 1.00 86.25 88 ALA A N 1
ATOM 693 C CA . ALA A 1 88 ? 10.625 1.428 10.693 1.00 86.25 88 ALA A CA 1
ATOM 694 C C . ALA A 1 88 ? 10.381 0.403 9.576 1.00 86.25 88 ALA A C 1
ATOM 696 O O . ALA A 1 88 ? 11.083 0.399 8.568 1.00 86.25 88 ALA A O 1
ATOM 697 N N . SER A 1 89 ? 9.343 -0.430 9.715 1.00 88.12 89 SER A N 1
ATOM 698 C CA . SER A 1 89 ? 8.916 -1.353 8.652 1.00 88.12 89 SER A CA 1
ATOM 699 C C . SER A 1 89 ? 8.030 -0.729 7.570 1.00 88.12 89 SER A C 1
ATOM 701 O O . SER A 1 89 ? 7.701 -1.385 6.585 1.00 88.12 89 SER A O 1
ATOM 703 N N . ASP A 1 90 ? 7.635 0.531 7.739 1.00 91.81 90 ASP A N 1
ATOM 704 C CA . ASP A 1 90 ? 6.647 1.203 6.898 1.00 91.81 90 ASP A CA 1
ATOM 705 C C . ASP A 1 90 ? 5.334 0.398 6.743 1.00 91.81 90 ASP A C 1
ATOM 707 O O . ASP A 1 90 ? 4.739 0.320 5.668 1.00 91.81 90 ASP A O 1
ATOM 711 N N . LEU A 1 91 ? 4.857 -0.215 7.831 1.00 93.56 91 LEU A N 1
ATOM 712 C CA . LEU A 1 91 ? 3.623 -1.004 7.855 1.00 93.56 91 LEU A CA 1
ATOM 713 C C . LEU A 1 91 ? 2.551 -0.360 8.731 1.00 93.56 91 LEU A C 1
ATOM 715 O O . LEU A 1 91 ? 2.774 -0.023 9.894 1.00 93.56 91 LEU A O 1
ATOM 719 N N . ALA A 1 92 ? 1.337 -0.268 8.194 1.00 94.62 92 ALA A N 1
ATOM 720 C CA . ALA A 1 92 ? 0.151 0.096 8.953 1.00 94.62 92 ALA A CA 1
ATOM 721 C C . ALA A 1 92 ? -0.960 -0.940 8.759 1.00 94.62 92 ALA A C 1
ATOM 723 O O . ALA A 1 92 ? -1.240 -1.396 7.647 1.00 94.62 92 ALA A O 1
ATOM 724 N N . VAL A 1 93 ? -1.610 -1.299 9.865 1.00 95.31 93 VAL A N 1
ATOM 725 C CA . VAL A 1 93 ? -2.727 -2.243 9.895 1.00 95.31 93 VAL A CA 1
ATOM 726 C C . VAL A 1 93 ? -3.947 -1.548 10.463 1.00 95.31 93 VAL A C 1
ATOM 728 O O . VAL A 1 93 ? -3.938 -1.058 11.593 1.00 95.31 93 VAL A O 1
ATOM 731 N N . PHE A 1 94 ? -5.022 -1.567 9.690 1.00 94.50 94 PHE A N 1
ATOM 732 C CA . PHE A 1 94 ? -6.335 -1.112 10.109 1.00 94.50 94 PHE A CA 1
ATOM 733 C C . PHE A 1 94 ? -7.254 -2.306 10.359 1.00 94.50 94 PHE A C 1
ATOM 735 O O . PHE A 1 94 ? -7.096 -3.357 9.743 1.00 94.50 94 PHE A O 1
ATOM 742 N N . ARG A 1 95 ? -8.237 -2.146 11.240 1.00 92.75 95 ARG A N 1
ATOM 743 C CA . ARG A 1 95 ? -9.289 -3.128 11.498 1.00 92.75 95 ARG A CA 1
ATOM 744 C C . ARG A 1 95 ? -10.652 -2.549 11.148 1.00 92.75 95 ARG A C 1
ATOM 746 O O . ARG A 1 95 ? -10.929 -1.380 11.413 1.00 92.75 95 ARG A O 1
ATOM 753 N N . LEU A 1 96 ? -11.507 -3.376 10.561 1.00 90.44 96 LEU A N 1
ATOM 754 C CA . LEU A 1 96 ? -12.908 -3.085 10.306 1.00 90.44 96 LEU A CA 1
ATOM 755 C C . LEU A 1 96 ? -13.631 -2.789 11.620 1.00 90.44 96 LEU A C 1
ATOM 757 O O . LEU A 1 96 ? -13.500 -3.530 12.596 1.00 90.44 96 LEU A O 1
ATOM 761 N N . LYS A 1 97 ? -14.429 -1.718 11.645 1.00 87.56 97 LYS A N 1
ATOM 762 C CA . LYS A 1 97 ? -15.273 -1.443 12.809 1.00 87.56 97 LYS A CA 1
ATOM 763 C C . LYS A 1 97 ? -16.327 -2.548 12.975 1.00 87.56 97 LYS A C 1
ATOM 765 O O . LYS A 1 97 ? -16.962 -2.907 11.979 1.00 87.56 97 LYS A O 1
ATOM 770 N N . PRO A 1 98 ? -16.584 -3.031 14.207 1.00 77.94 98 PRO A N 1
ATOM 771 C CA . PRO A 1 98 ? -17.540 -4.112 14.449 1.00 77.94 98 PRO A CA 1
ATOM 772 C C . PRO A 1 98 ? -18.923 -3.876 13.830 1.00 77.94 98 PRO A C 1
ATOM 774 O O . PRO A 1 98 ? -19.530 -4.807 13.306 1.00 77.94 98 PRO A O 1
ATOM 777 N N . ASP A 1 99 ? -19.410 -2.634 13.845 1.00 73.25 99 ASP A N 1
ATOM 778 C CA . ASP A 1 99 ? -20.742 -2.305 13.329 1.00 73.25 99 ASP A CA 1
ATOM 779 C C . ASP A 1 99 ? -20.771 -2.145 11.802 1.00 73.25 99 ASP A C 1
ATOM 781 O O . ASP A 1 99 ? -21.756 -2.514 11.167 1.00 73.25 99 ASP A O 1
ATOM 785 N N . ALA A 1 100 ? -19.655 -1.743 11.181 1.00 69.25 100 ALA A N 1
ATOM 786 C CA . ALA A 1 100 ? -19.544 -1.671 9.722 1.00 69.25 100 ALA A CA 1
ATOM 787 C C . ALA A 1 100 ? -19.643 -3.064 9.070 1.00 69.25 100 ALA A C 1
ATOM 789 O O . ALA A 1 100 ? -20.243 -3.213 8.005 1.00 69.25 100 ALA A O 1
ATOM 790 N N . GLY A 1 101 ? -19.100 -4.094 9.731 1.00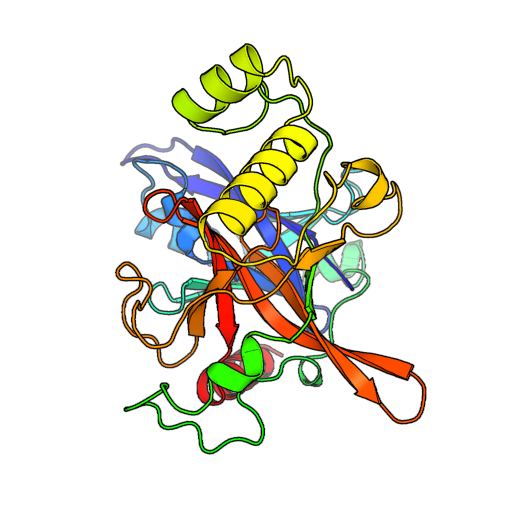 60.19 101 GLY A N 1
ATOM 791 C CA . GLY A 1 101 ? -19.199 -5.483 9.275 1.00 60.19 101 GLY A CA 1
ATOM 792 C C . GLY A 1 101 ? -20.599 -6.092 9.414 1.00 60.19 101 GLY A C 1
ATOM 793 O O . GLY A 1 101 ? -20.946 -6.991 8.652 1.00 60.19 101 GLY A O 1
ATOM 794 N N . LYS A 1 102 ? -21.428 -5.601 10.347 1.00 62.62 102 LYS A N 1
ATOM 795 C CA . LYS A 1 102 ? -22.821 -6.060 10.512 1.00 62.62 102 LYS A CA 1
ATOM 796 C C . LYS A 1 102 ? -23.740 -5.503 9.429 1.00 62.62 102 LYS A C 1
ATOM 798 O O . LYS A 1 102 ? -24.614 -6.218 8.955 1.00 62.62 102 LYS A O 1
ATOM 803 N N . GLU A 1 103 ? -23.539 -4.246 9.041 1.00 64.12 103 GLU A N 1
ATOM 804 C CA . GLU A 1 103 ? -24.379 -3.570 8.046 1.00 64.12 103 GLU A CA 1
ATOM 805 C C . GLU A 1 103 ? -24.062 -4.005 6.612 1.00 64.12 103 GLU A C 1
ATOM 807 O O . GLU A 1 103 ? -24.969 -4.142 5.794 1.00 64.12 103 GLU A O 1
ATOM 812 N N . LYS A 1 104 ? -22.777 -4.227 6.301 1.00 68.50 104 LYS A N 1
ATOM 813 C CA . LYS A 1 104 ? -22.305 -4.469 4.926 1.00 68.50 104 LYS A CA 1
ATOM 814 C C . LYS A 1 104 ? -21.744 -5.871 4.684 1.00 68.50 104 LYS A C 1
ATOM 816 O O . LYS A 1 104 ? -21.442 -6.217 3.545 1.00 68.50 104 LYS A O 1
ATOM 821 N N . GLY A 1 105 ? -21.616 -6.683 5.733 1.00 72.44 105 GLY A N 1
ATOM 822 C CA . GLY A 1 105 ? -20.918 -7.965 5.681 1.00 72.44 105 GLY A CA 1
ATOM 823 C C . GLY A 1 105 ? -19.393 -7.819 5.722 1.00 72.44 105 GLY A C 1
ATOM 824 O O . GLY A 1 105 ? -18.844 -6.740 5.949 1.00 72.44 105 GLY A O 1
ATOM 825 N N . GLN A 1 106 ? -18.698 -8.939 5.519 1.00 74.38 106 GLN A N 1
ATOM 826 C CA . GLN A 1 106 ? -17.236 -8.972 5.466 1.00 74.38 106 GLN A CA 1
ATOM 827 C C . GLN A 1 106 ? -16.723 -8.398 4.132 1.00 74.38 106 GLN A C 1
ATOM 829 O O . GLN A 1 106 ? -17.289 -8.717 3.080 1.00 74.38 106 GLN A O 1
ATOM 834 N N . PRO A 1 107 ? -15.632 -7.611 4.146 1.00 76.06 107 PRO A N 1
ATOM 835 C CA . PRO A 1 107 ? -14.948 -7.157 2.950 1.00 76.06 107 PRO A CA 1
ATOM 836 C C . PRO A 1 107 ? -14.703 -8.282 1.936 1.00 76.06 107 PRO A C 1
ATOM 838 O O . PRO A 1 107 ? -14.180 -9.349 2.283 1.00 76.06 107 PRO A O 1
ATOM 841 N N . PRO A 1 108 ? -15.051 -8.072 0.656 1.00 69.56 108 PRO A N 1
ATOM 842 C CA . PRO A 1 108 ? -14.956 -9.126 -0.329 1.00 69.56 108 PRO A CA 1
ATOM 843 C C . PRO A 1 108 ? -13.489 -9.434 -0.640 1.00 69.56 108 PRO A C 1
ATOM 845 O O . PRO A 1 108 ? -12.651 -8.547 -0.806 1.00 69.56 108 PRO A O 1
ATOM 848 N N . HIS A 1 109 ? -13.208 -10.725 -0.817 1.00 76.19 109 HIS A N 1
ATOM 849 C CA . HIS A 1 109 ? -11.939 -11.241 -1.333 1.00 76.19 109 HIS A CA 1
ATOM 850 C C . HIS A 1 109 ? -10.702 -11.016 -0.457 1.00 76.19 109 HIS A C 1
ATOM 852 O O . HIS A 1 109 ? -9.588 -10.902 -0.980 1.00 76.19 109 HIS A O 1
ATOM 858 N N . SER A 1 110 ? -10.911 -10.992 0.853 1.00 82.06 110 SER A N 1
ATOM 859 C CA . SER A 1 110 ? -9.840 -11.004 1.837 1.00 82.06 110 SER A CA 1
ATOM 860 C C . SER A 1 110 ? -8.881 -12.187 1.651 1.00 82.06 110 SER A C 1
ATOM 862 O O . SER A 1 110 ? -9.283 -13.277 1.233 1.00 82.06 110 SER A O 1
ATOM 864 N N . VAL A 1 111 ? -7.600 -11.946 1.913 1.00 85.06 111 VAL A N 1
ATOM 865 C CA . VAL A 1 111 ? -6.526 -12.930 1.781 1.00 85.06 111 VAL A CA 1
ATOM 866 C C . VAL A 1 111 ? -6.321 -13.649 3.117 1.00 85.06 111 VAL A C 1
ATOM 868 O O . VAL A 1 111 ? -6.269 -13.017 4.169 1.00 85.06 111 VAL A O 1
ATOM 871 N N . ASP A 1 112 ? -6.187 -14.978 3.080 1.00 85.19 112 ASP A N 1
ATOM 872 C CA . ASP A 1 112 ? -5.860 -15.778 4.269 1.00 85.19 112 ASP A CA 1
ATOM 873 C C . ASP A 1 112 ? -4.447 -15.425 4.763 1.00 85.19 112 ASP A C 1
ATOM 875 O O . ASP A 1 112 ? -3.506 -15.366 3.964 1.00 85.19 112 ASP A O 1
ATOM 879 N N . LEU A 1 113 ? -4.282 -15.257 6.079 1.00 85.56 113 LEU A N 1
ATOM 880 C CA . LEU A 1 113 ? -2.998 -15.016 6.750 1.00 85.56 113 LEU A CA 1
ATOM 881 C C . LEU A 1 113 ? -1.898 -16.015 6.361 1.00 85.56 113 LEU A C 1
ATOM 883 O O . LEU A 1 113 ? -0.722 -15.658 6.338 1.00 85.56 113 LEU A O 1
ATOM 887 N N . LYS A 1 114 ? -2.254 -17.261 6.034 1.00 84.56 114 LYS A N 1
ATOM 888 C CA . LYS A 1 114 ? -1.325 -18.309 5.570 1.00 84.56 114 LYS A CA 1
ATOM 889 C C . LYS A 1 114 ? -0.741 -18.032 4.182 1.00 84.56 114 LYS A C 1
ATOM 891 O O . LYS A 1 114 ? 0.219 -18.685 3.779 1.00 84.56 114 LYS A O 1
ATOM 896 N N . SER A 1 115 ? -1.333 -17.104 3.436 1.00 85.75 115 SER A N 1
ATOM 897 C CA . SER A 1 115 ? -0.848 -16.682 2.118 1.00 85.75 115 SER A CA 1
ATOM 898 C C . SER A 1 115 ? 0.279 -15.655 2.217 1.00 85.75 115 SER A C 1
ATOM 900 O O . SER A 1 115 ? 0.979 -15.450 1.225 1.00 85.75 115 SER A O 1
ATOM 902 N N . LEU A 1 116 ? 0.454 -15.029 3.390 1.00 89.25 116 LEU A N 1
ATOM 903 C CA . LEU A 1 116 ? 1.617 -14.205 3.703 1.00 89.25 116 LEU A CA 1
ATOM 904 C C . LEU A 1 116 ? 2.830 -15.119 3.856 1.00 89.25 116 LEU A C 1
ATOM 906 O O . LEU A 1 116 ? 2.853 -15.998 4.720 1.00 89.25 116 LEU A O 1
ATOM 910 N N . VAL A 1 117 ? 3.840 -14.911 3.021 1.00 88.25 117 VAL A N 1
ATOM 911 C CA . VAL A 1 117 ? 5.101 -15.648 3.093 1.00 88.25 117 VAL A CA 1
ATOM 912 C C . VAL A 1 117 ? 6.262 -14.683 2.979 1.00 88.25 117 VAL A C 1
ATOM 914 O O . VAL A 1 117 ? 6.156 -13.625 2.361 1.00 88.25 117 VAL A O 1
ATOM 917 N N . SER A 1 118 ? 7.397 -15.069 3.554 1.00 85.12 118 SER A N 1
ATOM 918 C CA . SER A 1 118 ? 8.625 -14.355 3.263 1.00 85.12 118 SER A CA 1
ATOM 919 C C . SER A 1 118 ? 9.124 -14.793 1.900 1.00 85.12 118 SER A C 1
ATOM 921 O O . SER A 1 118 ? 9.136 -15.986 1.578 1.00 85.12 118 SER A O 1
ATOM 923 N N . ILE A 1 119 ? 9.590 -13.825 1.123 1.00 74.94 119 ILE A N 1
ATOM 924 C CA . ILE A 1 119 ? 10.292 -14.101 -0.125 1.00 74.94 119 ILE A CA 1
ATOM 925 C C . ILE A 1 119 ? 11.579 -14.917 0.108 1.00 74.94 119 ILE A C 1
ATOM 927 O O . ILE A 1 119 ? 12.002 -15.659 -0.769 1.00 74.94 119 ILE A O 1
ATOM 931 N N . TYR A 1 120 ? 12.137 -14.861 1.323 1.00 73.50 120 TYR A N 1
ATOM 932 C CA . TYR A 1 120 ? 13.333 -15.592 1.749 1.00 73.50 120 TYR A CA 1
ATOM 933 C C . TYR A 1 120 ? 13.044 -16.993 2.319 1.00 73.50 120 TYR A C 1
ATOM 935 O O . TYR A 1 120 ? 13.952 -17.673 2.794 1.00 73.50 120 TYR A O 1
ATOM 943 N N . ALA A 1 121 ? 11.783 -17.438 2.335 1.00 64.06 121 ALA A N 1
ATOM 944 C CA . ALA A 1 121 ? 11.420 -18.724 2.925 1.00 64.06 121 ALA A CA 1
ATOM 945 C C . ALA A 1 121 ? 12.069 -19.900 2.166 1.00 64.06 121 ALA A C 1
ATOM 947 O O . ALA A 1 121 ? 11.708 -20.164 1.019 1.00 64.06 121 ALA A O 1
ATOM 948 N N . GLY A 1 122 ? 12.966 -20.631 2.840 1.00 50.38 122 GLY A N 1
ATOM 949 C CA . GLY A 1 122 ? 13.666 -21.808 2.306 1.00 50.38 122 GLY A CA 1
ATOM 950 C C . GLY A 1 122 ? 15.169 -21.615 2.074 1.00 50.38 122 GLY A C 1
ATOM 951 O O . GLY A 1 122 ? 15.868 -22.607 1.900 1.00 50.38 122 GLY A O 1
ATOM 952 N N . GLU A 1 123 ? 15.669 -20.381 2.143 1.00 51.47 123 GLU A N 1
ATOM 953 C CA . GLU A 1 123 ? 17.095 -20.053 2.035 1.00 51.47 123 GLU A CA 1
ATOM 954 C C . GLU A 1 123 ? 17.671 -19.691 3.418 1.00 51.47 123 GLU A C 1
ATOM 956 O O . GLU A 1 123 ? 16.930 -19.189 4.272 1.00 51.47 123 GLU A O 1
ATOM 961 N N . PRO A 1 124 ? 18.975 -19.914 3.683 1.00 47.03 124 PRO A N 1
ATOM 962 C CA . PRO A 1 124 ? 19.633 -19.418 4.888 1.00 47.03 124 PRO A CA 1
ATOM 963 C C . PRO A 1 124 ? 19.689 -17.886 4.842 1.00 47.03 124 PRO A C 1
ATOM 965 O O . PRO A 1 124 ? 20.654 -17.282 4.378 1.00 47.03 124 PRO A O 1
ATOM 968 N N . PHE A 1 125 ? 18.615 -17.257 5.308 1.00 52.06 125 PHE A N 1
ATOM 969 C CA . PHE A 1 125 ? 18.512 -15.817 5.452 1.00 52.06 125 PHE A CA 1
ATOM 970 C C . PHE A 1 125 ? 19.364 -15.381 6.642 1.00 52.06 125 PHE A C 1
ATOM 972 O O . PHE A 1 125 ? 19.007 -15.606 7.800 1.00 52.06 125 PHE A O 1
ATOM 979 N N . ASN A 1 126 ? 20.518 -14.789 6.352 1.00 55.00 126 ASN A N 1
ATOM 980 C CA . ASN A 1 126 ? 21.331 -14.149 7.366 1.00 55.00 126 ASN A CA 1
ATOM 981 C C . ASN A 1 126 ? 20.912 -12.678 7.484 1.00 55.00 126 ASN A C 1
ATOM 983 O O . ASN A 1 126 ? 21.254 -11.873 6.620 1.00 55.00 126 ASN A O 1
ATOM 987 N N . GLU A 1 127 ? 20.223 -12.323 8.571 1.00 52.91 127 GLU A N 1
ATOM 988 C CA . GLU A 1 127 ? 19.849 -10.933 8.887 1.00 52.91 127 GLU A CA 1
ATOM 989 C C . GLU A 1 127 ? 21.056 -9.981 8.888 1.00 52.91 127 GLU A C 1
ATOM 991 O O . GLU A 1 127 ? 20.927 -8.813 8.537 1.00 52.91 127 GLU A O 1
ATOM 996 N N . SER A 1 128 ? 22.248 -10.490 9.217 1.00 49.25 128 SER A N 1
ATOM 997 C CA . SER A 1 128 ? 23.498 -9.718 9.219 1.00 49.25 128 SER A CA 1
ATOM 998 C C . SER A 1 128 ? 24.234 -9.698 7.872 1.00 49.25 128 SER A C 1
ATOM 1000 O O . SER A 1 128 ? 25.202 -8.954 7.720 1.00 49.25 128 SER A O 1
ATOM 1002 N N . ASN A 1 129 ? 23.802 -10.495 6.887 1.00 48.28 129 ASN A N 1
ATOM 1003 C CA . ASN A 1 129 ? 24.378 -10.505 5.543 1.00 48.28 129 ASN A CA 1
ATOM 1004 C C . ASN A 1 129 ? 23.368 -11.013 4.484 1.00 48.28 129 ASN A C 1
ATOM 1006 O O . ASN A 1 129 ? 23.430 -12.181 4.085 1.00 48.28 129 ASN A O 1
ATOM 1010 N N . PRO A 1 130 ? 22.457 -10.153 3.994 1.00 52.16 130 PRO A N 1
ATOM 1011 C CA . PRO A 1 130 ? 21.407 -10.535 3.042 1.00 52.16 130 PRO A CA 1
ATOM 1012 C C . PRO A 1 130 ? 21.912 -10.884 1.622 1.00 52.16 130 PRO A C 1
ATOM 1014 O O . PRO A 1 130 ? 21.117 -11.262 0.763 1.00 52.16 130 PRO A O 1
ATOM 1017 N N . LEU A 1 131 ? 23.225 -10.803 1.357 1.00 45.47 131 LEU A N 1
ATOM 1018 C CA . LEU A 1 131 ? 23.818 -10.864 0.012 1.00 45.47 131 LEU A CA 1
ATOM 1019 C C . LEU A 1 131 ? 23.596 -12.191 -0.747 1.00 45.47 131 LEU A C 1
ATOM 1021 O O . LEU A 1 131 ? 23.579 -12.174 -1.977 1.00 45.47 131 LEU A O 1
ATOM 1025 N N . SER A 1 132 ? 23.441 -13.337 -0.072 1.00 47.81 132 SER A N 1
ATOM 1026 C CA . SER A 1 132 ? 23.351 -14.650 -0.742 1.00 47.81 132 SER A CA 1
ATOM 1027 C C . SER A 1 132 ? 21.960 -14.978 -1.297 1.00 47.81 132 SER A C 1
ATOM 1029 O O . SER A 1 132 ? 21.863 -15.631 -2.334 1.00 47.81 132 SER A O 1
ATOM 1031 N N . SER A 1 133 ? 20.883 -14.508 -0.662 1.00 51.12 133 SER A N 1
ATOM 1032 C CA . SER A 1 133 ? 19.506 -14.838 -1.064 1.00 51.12 133 SER A CA 1
ATOM 1033 C C . SER A 1 133 ? 18.965 -13.960 -2.204 1.00 51.12 133 SER A C 1
ATOM 1035 O O . SER A 1 133 ? 17.920 -14.264 -2.770 1.00 51.12 133 SER A O 1
ATOM 1037 N N . GLU A 1 134 ? 19.652 -12.872 -2.567 1.00 54.69 134 GLU A N 1
ATOM 1038 C CA . GLU A 1 134 ? 19.128 -11.849 -3.490 1.00 54.69 134 GLU A CA 1
ATOM 1039 C C . GLU A 1 134 ? 19.335 -12.160 -4.977 1.00 54.69 134 GLU A C 1
ATOM 1041 O O . GLU A 1 134 ? 18.519 -11.755 -5.807 1.00 54.69 134 GLU A O 1
ATOM 1046 N N . ALA A 1 135 ? 20.368 -12.934 -5.331 1.00 50.25 135 ALA A N 1
ATOM 1047 C CA . ALA A 1 135 ? 20.608 -13.345 -6.718 1.00 50.25 135 ALA A CA 1
ATOM 1048 C C . ALA A 1 135 ? 19.464 -14.214 -7.287 1.00 50.25 135 ALA A C 1
ATOM 1050 O O . ALA A 1 135 ? 19.231 -14.215 -8.496 1.00 50.25 135 ALA A O 1
ATOM 1051 N N . ILE A 1 136 ? 18.729 -14.912 -6.414 1.00 56.34 136 ILE A N 1
ATOM 1052 C CA . ILE A 1 136 ? 17.603 -15.793 -6.761 1.00 56.34 136 ILE A CA 1
ATOM 1053 C C . ILE A 1 136 ? 16.328 -14.991 -7.069 1.00 56.34 136 ILE A C 1
ATOM 1055 O O . ILE A 1 136 ? 15.509 -15.435 -7.867 1.00 56.34 136 ILE A O 1
ATOM 1059 N N . LEU A 1 137 ? 16.180 -13.786 -6.508 1.00 58.25 137 LEU A N 1
ATOM 1060 C CA . LEU A 1 137 ? 14.967 -12.963 -6.640 1.00 58.25 137 LEU A CA 1
ATOM 1061 C C . LEU A 1 137 ? 14.918 -12.159 -7.946 1.00 58.25 137 LEU A C 1
ATOM 1063 O O . LEU A 1 137 ? 13.847 -11.800 -8.430 1.00 58.25 137 LEU A O 1
ATOM 1067 N N . TYR A 1 138 ? 16.082 -11.876 -8.529 1.00 56.75 138 TYR A N 1
ATOM 1068 C CA . TYR A 1 138 ? 16.221 -11.110 -9.767 1.00 56.75 138 TYR A CA 1
ATOM 1069 C C . TYR A 1 138 ? 15.508 -11.711 -11.006 1.00 56.75 138 TYR A C 1
ATOM 1071 O O . TYR A 1 138 ? 14.913 -10.950 -11.776 1.00 56.75 138 TYR A O 1
ATOM 1079 N N . PRO A 1 139 ? 15.541 -13.038 -11.264 1.00 55.25 139 PRO A N 1
ATOM 1080 C CA . PRO A 1 139 ? 14.820 -13.633 -12.394 1.00 55.25 139 PRO A CA 1
ATOM 1081 C C . PRO A 1 139 ? 13.308 -13.795 -12.174 1.00 55.25 139 PRO A C 1
ATOM 1083 O O . PRO A 1 139 ? 12.599 -14.111 -13.129 1.00 55.25 139 PRO A O 1
ATOM 1086 N N . GLU A 1 140 ? 12.801 -13.617 -10.955 1.00 65.50 140 GLU A N 1
ATOM 1087 C CA . GLU A 1 140 ? 11.415 -13.952 -10.629 1.00 65.50 140 GLU A CA 1
ATOM 1088 C C . GLU A 1 140 ? 10.424 -12.857 -11.029 1.00 65.50 140 GLU A C 1
ATOM 1090 O O . GLU A 1 140 ? 10.683 -11.662 -10.883 1.00 65.50 140 GLU A O 1
ATOM 1095 N N . LEU A 1 141 ? 9.258 -13.282 -11.528 1.00 66.19 141 LEU A N 1
ATOM 1096 C CA . LEU A 1 141 ? 8.160 -12.390 -11.885 1.00 66.19 141 LEU A CA 1
ATOM 1097 C C . LEU A 1 141 ? 7.245 -12.163 -10.677 1.00 66.19 141 LEU A C 1
ATOM 1099 O O . LEU A 1 141 ? 6.659 -13.099 -10.124 1.00 66.19 141 LEU A O 1
ATOM 1103 N N . PHE A 1 142 ? 7.065 -10.897 -10.335 1.00 75.12 142 PHE A N 1
ATOM 1104 C CA . PHE A 1 142 ? 6.158 -10.417 -9.307 1.00 75.12 142 PHE A CA 1
ATOM 1105 C C . PHE A 1 142 ? 4.977 -9.697 -9.943 1.00 75.12 142 PHE A C 1
ATOM 1107 O O . PHE A 1 142 ? 5.079 -9.137 -11.037 1.00 75.12 142 PHE A O 1
ATOM 1114 N N . ALA A 1 143 ? 3.861 -9.684 -9.224 1.00 72.88 143 ALA A N 1
ATOM 1115 C CA . ALA A 1 143 ? 2.703 -8.871 -9.550 1.00 72.88 143 ALA A CA 1
ATOM 1116 C C . ALA A 1 143 ? 2.333 -7.951 -8.392 1.00 72.88 143 ALA A C 1
ATOM 1118 O O . ALA A 1 143 ? 2.215 -8.412 -7.259 1.00 72.88 143 ALA A O 1
ATOM 1119 N N . ALA A 1 144 ? 2.088 -6.679 -8.688 1.00 72.81 144 ALA A N 1
ATOM 1120 C CA . ALA A 1 144 ? 1.503 -5.719 -7.767 1.00 72.81 144 ALA A CA 1
ATOM 1121 C C . ALA A 1 144 ? 0.024 -5.490 -8.091 1.00 72.81 144 ALA A C 1
ATOM 1123 O O . ALA A 1 144 ? -0.355 -5.323 -9.251 1.00 72.81 144 ALA A O 1
ATOM 1124 N N . TYR A 1 145 ? -0.798 -5.446 -7.047 1.00 69.25 145 TYR A N 1
ATOM 1125 C CA . TYR A 1 145 ? -2.239 -5.249 -7.117 1.00 69.25 145 TYR A CA 1
ATOM 1126 C C . TYR A 1 145 ? -2.610 -3.956 -6.400 1.00 69.25 145 TYR A C 1
ATOM 1128 O O . TYR A 1 145 ? -2.525 -3.870 -5.175 1.00 69.25 145 TYR A O 1
ATOM 1136 N N . TYR A 1 146 ? -3.062 -2.960 -7.151 1.00 69.44 146 TYR A N 1
ATOM 1137 C CA . TYR A 1 146 ? -3.544 -1.689 -6.608 1.00 69.44 146 TYR A CA 1
ATOM 1138 C C . TYR A 1 146 ? -4.720 -1.172 -7.439 1.00 69.44 146 TYR A C 1
ATOM 1140 O O . TYR A 1 146 ? -4.757 -1.414 -8.640 1.00 69.44 146 TYR A O 1
ATOM 1148 N N . PRO A 1 147 ? -5.686 -0.448 -6.855 1.00 53.97 147 PRO A N 1
ATOM 1149 C CA . PRO A 1 147 ? -6.776 0.177 -7.603 1.00 53.97 147 PRO A CA 1
ATOM 1150 C C . PRO A 1 147 ? -6.241 1.304 -8.514 1.00 53.97 147 PRO A C 1
ATOM 1152 O O . PRO A 1 147 ? -6.184 2.465 -8.107 1.00 53.97 147 PRO A O 1
ATOM 1155 N N . GLY A 1 148 ? -5.831 0.979 -9.745 1.00 58.00 148 GLY A N 1
ATOM 1156 C CA . GLY A 1 148 ? -5.270 1.932 -10.720 1.00 58.00 148 GLY A CA 1
ATOM 1157 C C . GLY A 1 148 ? -6.345 2.642 -11.548 1.00 58.00 148 GLY A C 1
ATOM 1158 O O . GLY A 1 148 ? -7.382 2.049 -11.825 1.00 58.00 148 GLY A O 1
ATOM 1159 N N . MET A 1 149 ? -6.157 3.918 -11.934 1.00 62.88 149 MET A N 1
ATOM 1160 C CA . MET A 1 149 ? -7.024 4.680 -12.877 1.00 62.88 149 MET A CA 1
ATOM 1161 C C . MET A 1 149 ? -6.224 5.039 -14.099 1.00 62.88 149 MET A C 1
ATOM 1163 O O . MET A 1 149 ? -5.059 5.390 -13.951 1.00 62.88 149 MET A O 1
ATOM 1167 N N . GLN A 1 150 ? -6.857 5.001 -15.267 1.00 67.81 150 GLN A N 1
ATOM 1168 C CA . GLN A 1 150 ? -6.275 5.669 -16.409 1.00 67.81 150 GLN A CA 1
ATOM 1169 C C . GLN A 1 150 ? -6.377 7.169 -16.154 1.00 67.81 150 GLN A C 1
ATOM 1171 O O . GLN A 1 150 ? -7.474 7.678 -15.931 1.00 67.81 150 GLN A O 1
ATOM 1176 N N . CYS A 1 151 ? -5.243 7.853 -16.135 1.00 71.62 151 CYS A N 1
ATOM 1177 C CA . CYS A 1 151 ? -5.178 9.298 -16.003 1.00 71.62 151 CYS A CA 1
ATOM 1178 C C . CYS A 1 151 ? -4.164 9.865 -16.991 1.00 71.62 151 CYS A C 1
ATOM 1180 O O . CYS A 1 151 ? -3.262 9.168 -17.473 1.00 71.62 151 CYS A O 1
ATOM 1182 N N . THR A 1 152 ? -4.323 11.147 -17.287 1.00 83.06 152 THR A N 1
ATOM 1183 C CA . THR A 1 152 ? -3.355 11.891 -18.088 1.00 83.06 152 THR A CA 1
ATOM 1184 C C . THR A 1 152 ? -2.102 12.213 -17.271 1.00 83.06 152 THR A C 1
ATOM 1186 O O . THR A 1 152 ? -2.125 12.256 -16.039 1.00 83.06 152 THR A O 1
ATOM 1189 N N . VAL A 1 153 ? -0.993 12.500 -17.951 1.00 81.00 153 VAL A N 1
ATOM 1190 C CA . VAL A 1 153 ? 0.254 13.005 -17.346 1.00 81.00 153 VAL A CA 1
ATOM 1191 C C . VAL A 1 153 ? 0.006 14.268 -16.515 1.00 81.00 153 VAL A C 1
ATOM 1193 O O . VAL A 1 153 ? 0.637 14.461 -15.475 1.00 81.00 153 VAL A O 1
ATOM 1196 N N . THR A 1 154 ? -0.915 15.126 -16.957 1.00 81.06 154 THR A N 1
ATOM 1197 C CA . THR A 1 154 ? -1.253 16.374 -16.263 1.00 81.06 154 THR A CA 1
ATOM 1198 C C . THR A 1 154 ? -1.951 16.102 -14.934 1.00 81.06 154 THR A C 1
ATOM 1200 O O . THR A 1 154 ? -1.571 16.700 -13.925 1.00 81.06 154 THR A O 1
ATOM 1203 N N . GLU A 1 155 ? -2.924 15.187 -14.930 1.00 75.38 155 GLU A N 1
ATOM 1204 C CA . GLU A 1 155 ? -3.680 14.771 -13.739 1.00 75.38 155 GLU A CA 1
ATOM 1205 C C . GLU A 1 155 ? -2.847 13.911 -12.785 1.00 75.38 155 GLU A C 1
ATOM 1207 O O . GLU A 1 155 ? -3.086 13.906 -11.579 1.00 75.38 155 GLU A O 1
ATOM 1212 N N . ALA A 1 156 ? -1.864 13.177 -13.307 1.00 71.50 156 ALA A N 1
ATOM 1213 C CA . ALA A 1 156 ? -0.964 12.388 -12.490 1.00 71.50 156 ALA A CA 1
ATOM 1214 C C . ALA A 1 156 ? -0.078 13.290 -11.610 1.00 71.50 156 ALA A C 1
ATOM 1216 O O . ALA A 1 156 ? 0.423 14.343 -12.026 1.00 71.50 156 ALA A O 1
ATOM 1217 N N . HIS A 1 157 ? 0.177 12.840 -10.382 1.00 68.88 157 HIS A N 1
ATOM 1218 C CA . HIS A 1 157 ? 1.077 13.497 -9.430 1.00 68.88 157 HIS A CA 1
ATOM 1219 C C . HIS A 1 157 ? 2.558 13.218 -9.758 1.00 68.88 157 HIS A C 1
ATOM 1221 O O . HIS A 1 157 ? 3.334 12.818 -8.898 1.00 68.88 157 HIS A O 1
ATOM 1227 N N . LEU A 1 158 ? 2.944 13.398 -11.025 1.00 70.94 158 LEU A N 1
ATOM 1228 C CA . LEU A 1 158 ? 4.330 13.306 -11.486 1.00 70.94 158 LEU A CA 1
ATOM 1229 C C . LEU A 1 158 ? 5.070 14.623 -11.211 1.00 70.94 158 LEU A C 1
ATOM 1231 O O . LEU A 1 158 ? 4.464 15.698 -11.213 1.00 70.94 158 LEU A O 1
ATOM 1235 N N . ASN A 1 159 ? 6.388 14.554 -11.024 1.00 72.38 159 ASN A N 1
ATOM 1236 C CA . ASN A 1 159 ? 7.218 15.755 -10.917 1.00 72.38 159 ASN A CA 1
ATOM 1237 C C . ASN A 1 159 ? 7.279 16.534 -12.254 1.00 72.38 159 ASN A C 1
ATOM 1239 O O . ASN A 1 159 ? 6.920 16.014 -13.315 1.00 72.38 159 ASN A O 1
ATOM 1243 N N . GLN A 1 160 ? 7.724 17.794 -12.199 1.00 80.31 160 GLN A N 1
ATOM 1244 C CA . GLN A 1 160 ? 7.739 18.688 -13.367 1.00 80.31 160 GLN A CA 1
ATOM 1245 C C . GLN A 1 160 ? 8.620 18.164 -14.506 1.00 80.31 160 GLN A C 1
ATOM 1247 O O . GLN A 1 160 ? 8.207 18.222 -15.662 1.00 80.31 160 GLN A O 1
ATOM 1252 N N . ASP A 1 161 ? 9.775 17.579 -14.192 1.00 82.06 161 ASP A N 1
ATOM 1253 C CA . ASP A 1 161 ? 10.699 17.050 -15.202 1.00 82.06 161 ASP A CA 1
ATOM 1254 C C . ASP A 1 161 ? 10.076 15.899 -15.996 1.00 82.06 161 ASP A C 1
ATOM 1256 O O . ASP A 1 161 ? 10.188 15.837 -17.220 1.00 82.06 161 ASP A O 1
ATOM 1260 N N . ARG A 1 162 ? 9.344 15.008 -15.318 1.00 79.38 162 ARG A N 1
ATOM 1261 C CA . ARG A 1 162 ? 8.626 13.900 -15.959 1.00 79.38 162 ARG A CA 1
ATOM 1262 C C . ARG A 1 162 ? 7.455 14.404 -16.795 1.00 79.38 162 ARG A C 1
ATOM 1264 O O . ARG A 1 162 ? 7.255 13.897 -17.897 1.00 79.38 162 ARG A O 1
ATOM 1271 N N . LYS A 1 163 ? 6.723 15.423 -16.326 1.00 85.06 163 LYS A N 1
ATOM 1272 C CA . LYS A 1 163 ? 5.659 16.071 -17.118 1.00 85.06 163 LYS A CA 1
ATOM 1273 C C . LYS A 1 163 ? 6.224 16.725 -18.383 1.00 85.06 163 LYS A C 1
ATOM 1275 O O . LYS A 1 163 ? 5.684 16.513 -19.467 1.00 85.06 163 LYS A O 1
ATOM 1280 N N . ALA A 1 164 ? 7.342 17.441 -18.266 1.00 86.38 164 ALA A N 1
ATOM 1281 C CA . ALA A 1 164 ? 8.037 18.050 -19.398 1.00 86.38 164 ALA A CA 1
ATOM 1282 C C . ALA A 1 164 ? 8.577 16.995 -20.380 1.00 86.38 164 ALA A C 1
ATOM 1284 O O . ALA A 1 164 ? 8.424 17.141 -21.592 1.00 86.38 164 ALA A O 1
ATOM 1285 N N . GLY A 1 165 ? 9.153 15.901 -19.871 1.00 86.81 165 GLY A N 1
ATOM 1286 C CA . GLY A 1 165 ? 9.620 14.779 -20.686 1.00 86.81 165 GLY A CA 1
ATOM 1287 C C . GLY A 1 165 ? 8.491 14.110 -21.472 1.00 86.81 165 GLY A C 1
ATOM 1288 O O . GLY A 1 165 ? 8.632 13.871 -22.673 1.00 86.81 165 GLY A O 1
ATOM 1289 N N . ALA A 1 166 ? 7.348 13.872 -20.828 1.00 86.56 166 ALA A N 1
ATOM 1290 C CA . ALA A 1 166 ? 6.173 13.302 -21.477 1.00 86.56 166 ALA A CA 1
ATOM 1291 C C . ALA A 1 166 ? 5.609 14.221 -22.564 1.00 86.56 166 ALA A C 1
ATOM 1293 O O . ALA A 1 166 ? 5.289 13.761 -23.661 1.00 86.56 166 ALA A O 1
ATOM 1294 N N . GLN A 1 167 ? 5.556 15.528 -22.286 1.00 91.00 167 GLN A N 1
ATOM 1295 C CA . GLN A 1 167 ? 5.147 16.537 -23.257 1.00 91.00 167 GLN A CA 1
ATOM 1296 C C . GLN A 1 167 ? 6.091 16.562 -24.468 1.00 91.00 167 GLN A C 1
ATOM 1298 O O . GLN A 1 167 ? 5.624 16.550 -25.605 1.00 91.00 167 GLN A O 1
ATOM 1303 N N . ALA A 1 168 ? 7.408 16.526 -24.245 1.00 91.06 168 ALA A N 1
ATOM 1304 C CA . ALA A 1 168 ? 8.404 16.476 -25.317 1.00 91.06 168 ALA A CA 1
ATOM 1305 C C . ALA A 1 168 ? 8.296 15.195 -26.165 1.00 91.06 168 ALA A C 1
ATOM 1307 O O . ALA A 1 168 ? 8.528 15.223 -27.372 1.00 91.06 168 ALA A O 1
ATOM 1308 N N . ALA A 1 169 ? 7.908 14.077 -25.548 1.00 87.44 169 ALA A N 1
ATOM 1309 C CA . ALA A 1 169 ? 7.671 12.805 -26.225 1.00 87.44 169 ALA A CA 1
ATOM 1310 C C . ALA A 1 169 ? 6.258 12.669 -26.827 1.00 87.44 169 ALA A C 1
ATOM 1312 O O . ALA A 1 169 ? 5.950 11.622 -27.406 1.00 87.44 169 ALA A O 1
ATOM 1313 N N . ASN A 1 170 ? 5.413 13.699 -26.693 1.00 89.44 170 ASN A N 1
ATOM 1314 C CA . ASN A 1 170 ? 4.011 13.713 -27.107 1.00 89.44 170 ASN A CA 1
ATOM 1315 C C . ASN A 1 170 ? 3.207 12.519 -26.553 1.00 89.44 170 ASN A C 1
ATOM 1317 O O . ASN A 1 170 ? 2.519 11.810 -27.292 1.00 89.44 170 ASN A O 1
ATOM 1321 N N . VAL A 1 171 ? 3.343 12.260 -25.249 1.00 84.88 171 VAL A N 1
ATOM 1322 C CA . VAL A 1 171 ? 2.628 11.196 -24.533 1.00 84.88 171 VAL A CA 1
ATOM 1323 C C . VAL A 1 171 ? 1.676 11.819 -23.521 1.00 84.88 171 VAL A C 1
ATOM 1325 O O . VAL A 1 171 ? 2.107 12.453 -22.564 1.00 84.88 171 VAL A O 1
ATOM 1328 N N . GLU A 1 172 ? 0.3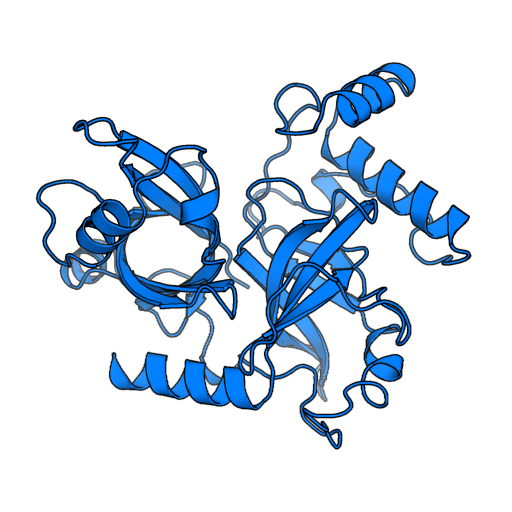77 11.631 -23.737 1.00 86.31 172 GLU A N 1
ATOM 1329 C CA . GLU A 1 172 ? -0.676 12.164 -22.863 1.00 86.31 172 GLU A CA 1
ATOM 1330 C C . GLU A 1 172 ? -1.030 11.206 -21.717 1.00 86.31 172 GLU A C 1
ATOM 1332 O O . GLU A 1 172 ? -1.321 11.645 -20.606 1.00 86.31 172 GLU A O 1
ATOM 1337 N N . ASP A 1 173 ? -0.986 9.897 -21.970 1.00 83.44 173 ASP A N 1
ATOM 1338 C CA . ASP A 1 173 ? -1.329 8.860 -20.996 1.00 83.44 173 ASP A CA 1
ATOM 1339 C C . ASP A 1 173 ? -0.184 8.663 -19.993 1.00 83.44 173 ASP A C 1
ATOM 1341 O O . ASP A 1 173 ? 0.946 8.333 -20.371 1.00 83.44 173 ASP A O 1
ATOM 1345 N N . ALA A 1 174 ? -0.470 8.861 -18.701 1.00 77.38 174 ALA A N 1
ATOM 1346 C CA . ALA A 1 174 ? 0.552 8.772 -17.661 1.00 77.38 174 ALA A CA 1
ATOM 1347 C C . ALA A 1 174 ? 1.170 7.372 -17.600 1.00 77.38 174 ALA A C 1
ATOM 1349 O O . ALA A 1 174 ? 2.371 7.229 -17.387 1.00 77.38 174 ALA A O 1
ATOM 1350 N N . TRP A 1 175 ? 0.368 6.330 -17.812 1.00 76.38 175 TRP A N 1
ATOM 1351 C CA . TRP A 1 175 ? 0.826 4.951 -17.722 1.00 76.38 175 TRP A CA 1
ATOM 1352 C C . TRP A 1 175 ? 1.773 4.568 -18.862 1.00 76.38 175 TRP A C 1
ATOM 1354 O O . TRP A 1 175 ? 2.834 3.996 -18.613 1.00 76.38 175 TRP A O 1
ATOM 1364 N N . ASP A 1 176 ? 1.429 4.929 -20.099 1.00 78.50 176 ASP A N 1
ATOM 1365 C CA . ASP A 1 176 ? 2.297 4.760 -21.266 1.00 78.50 176 ASP A CA 1
ATOM 1366 C C . ASP A 1 176 ? 3.618 5.512 -21.069 1.00 78.50 176 ASP A C 1
ATOM 1368 O O . ASP A 1 176 ? 4.687 4.949 -21.306 1.00 78.50 176 ASP A O 1
ATOM 1372 N N . TRP A 1 177 ? 3.579 6.746 -20.551 1.00 83.62 177 TRP A N 1
ATOM 1373 C CA . TRP A 1 177 ? 4.802 7.490 -20.241 1.00 83.62 177 TRP A CA 1
ATOM 1374 C C . TRP A 1 177 ? 5.687 6.747 -19.232 1.00 83.62 177 TRP A C 1
ATOM 1376 O O . TRP A 1 177 ? 6.860 6.496 -19.507 1.00 83.62 177 TRP A O 1
ATOM 1386 N N . MET A 1 178 ? 5.119 6.312 -18.107 1.00 75.31 178 MET A N 1
ATOM 1387 C CA . MET A 1 178 ? 5.862 5.584 -17.074 1.00 75.31 178 MET A CA 1
ATOM 1388 C C . MET A 1 178 ? 6.413 4.251 -17.579 1.00 75.31 178 MET A C 1
ATOM 1390 O O . MET A 1 178 ? 7.547 3.895 -17.268 1.00 75.31 178 MET A O 1
ATOM 1394 N N . SER A 1 179 ? 5.652 3.524 -18.400 1.00 75.31 179 SER A N 1
ATOM 1395 C CA . SER A 1 179 ? 6.132 2.292 -19.021 1.00 75.31 179 SER A CA 1
ATOM 1396 C C . SER A 1 179 ? 7.326 2.561 -19.944 1.00 75.31 179 SER A C 1
ATOM 1398 O O . SER A 1 179 ? 8.326 1.839 -19.893 1.00 75.31 179 SER A O 1
ATOM 1400 N N . ARG A 1 180 ? 7.276 3.639 -20.740 1.00 79.25 180 ARG A N 1
ATOM 1401 C CA . ARG A 1 180 ? 8.396 4.076 -21.589 1.00 79.25 180 ARG A CA 1
ATOM 1402 C C . ARG A 1 180 ? 9.619 4.482 -20.779 1.00 79.25 180 ARG A C 1
ATOM 1404 O O . ARG A 1 180 ? 10.728 4.102 -21.159 1.00 79.25 180 ARG A O 1
ATOM 1411 N N . GLU A 1 181 ? 9.435 5.194 -19.671 1.00 75.00 181 GLU A N 1
ATOM 1412 C CA . GLU A 1 181 ? 10.525 5.530 -18.753 1.00 75.00 181 GLU A CA 1
ATOM 1413 C C . GLU A 1 181 ? 11.183 4.262 -18.199 1.00 75.00 181 GLU A C 1
ATOM 1415 O O . GLU A 1 181 ? 12.397 4.097 -18.331 1.00 75.00 181 GLU A O 1
ATOM 1420 N N . THR A 1 182 ? 10.390 3.325 -17.673 1.00 68.56 182 THR A N 1
ATOM 1421 C CA . THR A 1 182 ? 10.882 2.038 -17.160 1.00 68.56 182 THR A CA 1
ATOM 1422 C C . THR A 1 182 ? 11.656 1.260 -18.229 1.00 68.56 182 THR A C 1
ATOM 1424 O O . THR A 1 182 ? 12.753 0.767 -17.964 1.00 68.56 182 THR A O 1
ATOM 1427 N N . MET A 1 183 ? 11.150 1.195 -19.465 1.00 70.31 183 MET A N 1
ATOM 1428 C CA . MET A 1 183 ? 11.836 0.532 -20.582 1.00 70.31 183 MET A CA 1
ATOM 1429 C C . MET A 1 183 ? 13.145 1.204 -20.992 1.00 70.31 183 MET A C 1
ATOM 1431 O O . MET A 1 183 ? 14.136 0.520 -21.253 1.00 70.31 183 MET A O 1
ATOM 1435 N N . SER A 1 184 ? 13.151 2.534 -21.105 1.00 72.56 184 SER A N 1
ATOM 1436 C CA . SER A 1 184 ? 14.349 3.298 -21.464 1.00 72.56 184 SER A CA 1
ATOM 1437 C C . SER A 1 184 ? 15.465 3.042 -20.449 1.00 72.56 184 SER A C 1
ATOM 1439 O O . SER A 1 184 ? 16.604 2.750 -20.816 1.00 72.56 184 SER A O 1
ATOM 1441 N N . ARG A 1 185 ? 15.104 3.026 -19.162 1.00 64.31 185 ARG A N 1
ATOM 1442 C CA . ARG A 1 185 ? 16.019 2.748 -18.049 1.00 64.31 185 ARG A CA 1
ATOM 1443 C C . ARG A 1 185 ? 16.508 1.300 -18.050 1.00 64.31 185 ARG A C 1
ATOM 1445 O O . ARG A 1 185 ? 17.698 1.057 -17.864 1.00 64.31 185 ARG A O 1
ATOM 1452 N N . ALA A 1 186 ? 15.627 0.336 -18.330 1.00 62.03 186 ALA A N 1
ATOM 1453 C CA . ALA A 1 186 ? 16.010 -1.068 -18.472 1.00 62.03 186 ALA A CA 1
ATOM 1454 C C . ALA A 1 186 ? 17.066 -1.254 -19.580 1.00 62.03 186 ALA A C 1
ATOM 1456 O O . ALA A 1 186 ? 18.091 -1.898 -19.352 1.00 62.03 186 ALA A O 1
ATOM 1457 N N . LYS A 1 187 ? 16.880 -0.597 -20.737 1.00 63.47 187 LYS A N 1
ATOM 1458 C CA . LYS A 1 187 ? 17.863 -0.586 -21.835 1.00 63.47 187 LYS A CA 1
ATOM 1459 C C . LYS A 1 187 ? 19.196 0.046 -21.427 1.00 63.47 187 LYS A C 1
ATOM 1461 O O . LYS A 1 187 ? 20.236 -0.534 -21.723 1.00 63.47 187 LYS A O 1
ATOM 1466 N N . GLY A 1 188 ? 19.170 1.188 -20.733 1.00 61.28 188 GLY A N 1
ATOM 1467 C CA . GLY A 1 188 ? 20.380 1.868 -20.250 1.00 61.28 188 GLY A CA 1
ATOM 1468 C C . GLY A 1 188 ? 21.211 1.025 -19.277 1.00 61.28 188 GLY A C 1
ATOM 1469 O O . GLY A 1 188 ? 22.435 1.070 -19.315 1.00 61.28 188 GLY A O 1
ATOM 1470 N N . ASN A 1 189 ? 20.553 0.184 -18.476 1.00 56.09 189 ASN A N 1
ATOM 1471 C CA . ASN A 1 189 ? 21.196 -0.684 -17.485 1.00 56.09 189 ASN A CA 1
ATOM 1472 C C . ASN A 1 189 ? 21.566 -2.083 -18.022 1.00 56.09 189 ASN A C 1
ATOM 1474 O O . ASN A 1 189 ? 21.881 -2.974 -17.233 1.00 56.09 189 ASN A O 1
ATOM 1478 N N . GLY A 1 190 ? 21.479 -2.319 -19.339 1.00 53.25 190 GLY A N 1
ATOM 1479 C CA . GLY A 1 190 ? 21.751 -3.631 -19.947 1.00 53.25 190 GLY A CA 1
ATOM 1480 C C . GLY A 1 190 ? 20.732 -4.722 -19.581 1.00 53.25 190 GLY A C 1
ATOM 1481 O O . GLY A 1 190 ? 20.992 -5.911 -19.763 1.00 53.25 190 GLY A O 1
ATOM 1482 N N . LYS A 1 191 ? 19.562 -4.345 -19.047 1.00 52.00 191 LYS A N 1
ATOM 1483 C CA . LYS A 1 191 ? 18.490 -5.262 -18.636 1.00 52.00 191 LYS A CA 1
ATOM 1484 C C . LYS A 1 191 ? 17.436 -5.336 -19.753 1.00 52.00 191 LYS A C 1
ATOM 1486 O O . LYS A 1 191 ? 16.648 -4.423 -19.955 1.00 52.00 191 LYS A O 1
ATOM 1491 N N . HIS A 1 192 ? 17.409 -6.443 -20.496 1.00 48.75 192 HIS A N 1
ATOM 1492 C CA . HIS A 1 192 ? 16.613 -6.614 -21.732 1.00 48.75 192 HIS A CA 1
ATOM 1493 C C . HIS A 1 192 ? 15.143 -7.047 -21.548 1.00 48.75 192 HIS A C 1
ATOM 1495 O O . HIS A 1 192 ? 14.509 -7.542 -22.474 1.00 48.75 192 HIS A O 1
ATOM 1501 N N . CYS A 1 193 ? 14.586 -6.911 -20.355 1.00 47.88 193 CYS A N 1
ATOM 1502 C CA . CYS A 1 193 ? 13.351 -7.592 -19.957 1.00 47.88 193 CYS A CA 1
ATOM 1503 C C . CYS A 1 193 ? 12.040 -6.925 -20.394 1.00 47.88 193 CYS A C 1
ATOM 1505 O O . CYS A 1 193 ? 11.058 -7.633 -20.595 1.00 47.88 193 CYS A O 1
ATOM 1507 N N . VAL A 1 194 ? 12.000 -5.597 -20.546 1.00 50.50 194 VAL A N 1
ATOM 1508 C CA . VAL A 1 194 ? 10.789 -4.868 -20.955 1.00 50.50 194 VAL A CA 1
ATOM 1509 C C . VAL A 1 194 ? 11.047 -4.249 -22.324 1.00 50.50 194 VAL A C 1
ATOM 1511 O O . VAL A 1 194 ? 11.764 -3.259 -22.461 1.00 50.50 194 VAL A O 1
ATOM 1514 N N . THR A 1 195 ? 10.524 -4.895 -23.364 1.00 50.97 195 THR A N 1
ATOM 1515 C CA . THR A 1 195 ? 10.824 -4.566 -24.769 1.00 50.97 195 THR A CA 1
ATOM 1516 C C . THR A 1 195 ? 9.706 -3.803 -25.472 1.00 50.97 195 THR A C 1
ATOM 1518 O O . THR A 1 195 ? 9.926 -3.276 -26.565 1.00 50.97 195 THR A O 1
ATOM 1521 N N . LYS A 1 196 ? 8.524 -3.706 -24.854 1.00 60.06 196 LYS A N 1
ATOM 1522 C CA . LYS A 1 196 ? 7.343 -3.048 -25.416 1.00 60.06 196 LYS A CA 1
ATOM 1523 C C . LYS A 1 196 ? 6.630 -2.224 -24.348 1.00 60.06 196 LYS A C 1
ATOM 1525 O O . LYS A 1 196 ? 6.496 -2.687 -23.218 1.00 60.06 196 LYS A O 1
ATOM 1530 N N . SER A 1 197 ? 6.181 -1.023 -24.729 1.00 61.16 197 SER A N 1
ATOM 1531 C CA . SER A 1 197 ? 5.379 -0.181 -23.836 1.00 61.16 197 SER A CA 1
ATOM 1532 C C . SER A 1 197 ? 4.114 -0.936 -23.472 1.00 61.16 197 SER A C 1
ATOM 1534 O O . SER A 1 197 ? 3.440 -1.466 -24.360 1.00 61.16 197 SER A O 1
ATOM 1536 N N . ILE A 1 198 ? 3.828 -1.004 -22.180 1.00 65.06 198 ILE A N 1
ATOM 1537 C CA . ILE A 1 198 ? 2.658 -1.678 -21.643 1.00 65.06 198 ILE A CA 1
ATOM 1538 C C . ILE A 1 198 ? 1.561 -0.629 -21.527 1.00 65.06 198 ILE A C 1
ATOM 1540 O O . ILE A 1 198 ? 1.701 0.349 -20.794 1.00 65.06 198 ILE A O 1
ATOM 1544 N N . LYS A 1 199 ? 0.458 -0.817 -22.252 1.00 68.06 199 LYS A N 1
ATOM 1545 C CA . LYS A 1 199 ? -0.668 0.122 -22.185 1.00 68.06 199 LYS A CA 1
ATOM 1546 C C . LYS A 1 199 ? -1.463 -0.075 -20.901 1.00 68.06 199 LYS A C 1
ATOM 1548 O O . LYS A 1 199 ? -1.558 -1.191 -20.383 1.00 68.06 199 LYS A O 1
ATOM 1553 N N . TYR A 1 200 ? -2.117 0.993 -20.443 1.00 61.84 200 TYR A N 1
ATOM 1554 C CA . TYR A 1 200 ? -2.997 0.936 -19.277 1.00 61.84 200 TYR A CA 1
ATOM 1555 C C . TYR A 1 200 ? -4.039 -0.181 -19.428 1.00 61.84 200 TYR A C 1
ATOM 1557 O O . TYR A 1 200 ? -4.103 -1.063 -18.586 1.00 61.84 200 TYR A O 1
ATOM 1565 N N . ALA A 1 201 ? -4.771 -0.227 -20.546 1.00 62.25 201 ALA A N 1
ATOM 1566 C CA . ALA A 1 201 ? -5.802 -1.242 -20.796 1.00 62.25 201 ALA A CA 1
ATOM 1567 C C . ALA A 1 201 ? -5.267 -2.687 -20.909 1.00 62.25 201 ALA A C 1
ATOM 1569 O O . ALA A 1 201 ? -6.019 -3.636 -20.710 1.00 62.25 201 ALA A O 1
ATOM 1570 N N . GLU A 1 202 ? -3.977 -2.863 -21.220 1.00 57.88 202 GLU A N 1
ATOM 1571 C CA . GLU A 1 202 ? -3.314 -4.178 -21.255 1.00 57.88 202 GLU A CA 1
ATOM 1572 C C . GLU A 1 202 ? -2.905 -4.647 -19.846 1.00 57.88 202 GLU A C 1
ATOM 1574 O O . GLU A 1 202 ? -2.794 -5.844 -19.601 1.00 57.88 202 GLU A O 1
ATOM 1579 N N . THR A 1 203 ? -2.712 -3.706 -18.916 1.00 56.56 203 THR A N 1
ATOM 1580 C CA . THR A 1 203 ? -2.348 -3.956 -17.506 1.00 56.56 203 THR A CA 1
ATOM 1581 C C . THR A 1 203 ? -3.583 -3.989 -16.595 1.00 56.56 203 THR A C 1
ATOM 1583 O O . THR A 1 203 ? -3.660 -4.707 -15.597 1.00 56.56 203 THR A O 1
ATOM 1586 N N . PHE A 1 204 ? -4.582 -3.186 -16.947 1.00 54.91 204 PHE A N 1
ATOM 1587 C CA . PHE A 1 204 ? -5.754 -2.876 -16.152 1.00 54.91 204 PHE A CA 1
ATOM 1588 C C . PHE A 1 204 ? -6.997 -3.031 -17.017 1.00 54.91 204 PHE A C 1
ATOM 1590 O O . PHE A 1 204 ? -7.417 -2.123 -17.732 1.00 54.91 204 PHE A O 1
ATOM 1597 N N . VAL A 1 205 ? -7.606 -4.207 -16.938 1.00 51.25 205 VAL A N 1
ATOM 1598 C CA . VAL A 1 205 ? -8.901 -4.456 -17.565 1.00 51.25 205 VAL A CA 1
ATOM 1599 C C . VAL A 1 205 ? -9.991 -4.017 -16.587 1.00 51.25 205 VAL A C 1
ATOM 1601 O O . VAL A 1 205 ? -10.036 -4.490 -15.449 1.00 51.25 205 VAL A O 1
ATOM 1604 N N . ALA A 1 206 ? -10.869 -3.104 -17.013 1.00 40.56 206 ALA A N 1
ATOM 1605 C CA . ALA A 1 206 ? -12.009 -2.652 -16.215 1.00 40.56 206 ALA A CA 1
ATOM 1606 C C . ALA A 1 206 ? -12.824 -3.855 -15.701 1.00 40.56 206 ALA A C 1
ATOM 1608 O O . ALA A 1 206 ? -13.067 -4.807 -16.439 1.00 40.56 206 ALA A O 1
ATOM 1609 N N . ASN A 1 207 ? -13.241 -3.818 -14.432 1.00 41.31 207 ASN A N 1
ATOM 1610 C CA . ASN A 1 207 ? -13.948 -4.900 -13.717 1.00 41.31 207 ASN A CA 1
ATOM 1611 C C . ASN A 1 207 ? -13.112 -6.145 -13.364 1.00 41.31 207 ASN A C 1
ATOM 1613 O O . ASN A 1 207 ? -13.607 -7.045 -12.686 1.00 41.31 207 ASN A O 1
ATOM 1617 N N . THR A 1 208 ? -11.829 -6.172 -13.721 1.00 42.47 208 THR A N 1
ATOM 1618 C CA . THR A 1 208 ? -10.844 -7.119 -13.186 1.00 42.47 208 THR A CA 1
ATOM 1619 C C . THR A 1 208 ? -9.796 -6.354 -12.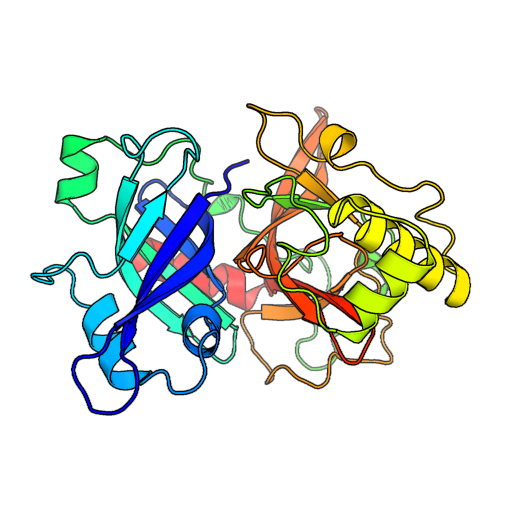402 1.00 42.47 208 THR A C 1
ATOM 1621 O O . THR A 1 208 ? -9.355 -5.273 -12.773 1.00 42.47 208 THR A O 1
ATOM 1624 N N . ARG A 1 209 ? -9.441 -6.888 -11.240 1.00 54.66 209 ARG A N 1
ATOM 1625 C CA . ARG A 1 209 ? -8.542 -6.223 -10.302 1.00 54.66 209 ARG A CA 1
ATOM 1626 C C . ARG A 1 209 ? -7.200 -5.992 -10.974 1.00 54.66 209 ARG A C 1
ATOM 1628 O O . ARG A 1 209 ? -6.598 -6.931 -11.475 1.00 54.66 209 ARG A O 1
ATOM 1635 N N . SER A 1 210 ? -6.801 -4.736 -10.984 1.00 58.34 210 SER A N 1
ATOM 1636 C CA . SER A 1 210 ? -5.601 -4.196 -11.595 1.00 58.34 210 SER A CA 1
ATOM 1637 C C . SER A 1 210 ? -4.320 -4.941 -11.193 1.00 58.34 210 SER A C 1
ATOM 1639 O O . SER A 1 210 ? -4.086 -5.107 -9.996 1.00 58.34 210 SER A O 1
ATOM 1641 N N . VAL A 1 211 ? -3.504 -5.371 -12.170 1.00 64.69 211 VAL A N 1
ATOM 1642 C CA . VAL A 1 211 ? -2.266 -6.139 -11.931 1.00 64.69 211 VAL A CA 1
ATOM 1643 C C . VAL A 1 211 ? -1.116 -5.589 -12.768 1.00 64.69 211 VAL A C 1
ATOM 1645 O O . VAL A 1 211 ? -1.141 -5.701 -13.987 1.00 64.69 211 VAL A O 1
ATOM 1648 N N . ALA A 1 212 ? -0.082 -5.056 -12.125 1.00 67.69 212 ALA A N 1
ATOM 1649 C CA . ALA A 1 212 ? 1.173 -4.708 -12.787 1.00 67.69 212 ALA A CA 1
ATOM 1650 C C . ALA A 1 212 ? 2.203 -5.817 -12.561 1.00 67.69 212 ALA A C 1
ATOM 1652 O O . ALA A 1 212 ? 2.352 -6.282 -11.436 1.00 67.69 212 ALA A O 1
ATOM 1653 N N . PHE A 1 213 ? 2.926 -6.225 -13.603 1.00 70.19 213 PHE A N 1
ATOM 1654 C CA . PHE A 1 213 ? 3.979 -7.238 -13.504 1.00 70.19 213 PHE A CA 1
ATOM 1655 C C . PHE A 1 213 ? 5.368 -6.603 -13.577 1.00 70.19 213 PHE A C 1
ATOM 1657 O O . PHE A 1 213 ? 5.560 -5.600 -14.262 1.00 70.19 213 PHE A O 1
ATOM 1664 N N . GLY A 1 214 ? 6.334 -7.209 -12.894 1.00 71.75 214 GLY A N 1
ATOM 1665 C CA . GLY A 1 214 ? 7.731 -6.785 -12.912 1.00 71.75 214 GLY A CA 1
ATOM 1666 C C . GLY A 1 214 ? 8.616 -7.705 -12.078 1.00 71.75 214 GLY A C 1
ATOM 1667 O O . GLY A 1 214 ? 8.229 -8.819 -11.741 1.00 71.75 214 GLY A O 1
ATOM 1668 N N . ARG A 1 215 ? 9.829 -7.260 -11.782 1.00 74.00 215 ARG A N 1
ATOM 1669 C CA . ARG A 1 215 ? 10.927 -8.018 -11.178 1.00 74.00 215 ARG A CA 1
ATOM 1670 C C . ARG A 1 215 ? 11.666 -7.133 -10.189 1.00 74.00 215 ARG A C 1
ATOM 1672 O O . ARG A 1 215 ? 11.700 -5.911 -10.347 1.00 74.00 215 ARG A O 1
ATOM 1679 N N . ILE A 1 216 ? 12.293 -7.741 -9.191 1.00 75.06 216 ILE A N 1
ATOM 1680 C CA . ILE A 1 216 ? 13.220 -7.038 -8.300 1.00 75.06 216 ILE A CA 1
ATOM 1681 C C . ILE A 1 216 ? 14.517 -6.783 -9.075 1.00 75.06 216 ILE A C 1
ATOM 1683 O O . ILE A 1 216 ? 15.050 -7.688 -9.711 1.00 75.06 216 ILE A O 1
ATOM 1687 N N . ILE A 1 217 ? 15.018 -5.546 -9.061 1.00 71.50 217 ILE A N 1
ATOM 1688 C CA . ILE A 1 217 ? 16.191 -5.129 -9.846 1.00 71.50 217 ILE A CA 1
ATOM 1689 C C . ILE A 1 217 ? 17.372 -4.647 -9.002 1.00 71.50 217 ILE A C 1
ATOM 1691 O O . ILE A 1 217 ? 18.424 -4.376 -9.591 1.00 71.50 217 ILE A O 1
ATOM 1695 N N . THR A 1 218 ? 17.229 -4.547 -7.678 1.00 65.00 218 THR A N 1
ATOM 1696 C CA . THR A 1 218 ? 18.351 -4.267 -6.768 1.00 65.00 218 THR A CA 1
ATOM 1697 C C . THR A 1 218 ? 19.449 -5.315 -6.954 1.00 65.00 218 THR A C 1
ATOM 1699 O O . THR A 1 218 ? 19.174 -6.512 -6.908 1.00 65.00 218 THR A O 1
ATOM 1702 N N . SER A 1 219 ? 20.688 -4.874 -7.189 1.00 53.47 219 SER A N 1
ATOM 1703 C CA . SER A 1 219 ? 21.871 -5.730 -7.071 1.00 53.47 219 SER A CA 1
ATOM 1704 C C . SER A 1 219 ? 22.422 -5.658 -5.649 1.00 53.47 219 SER A C 1
ATOM 1706 O O . SER A 1 219 ? 22.263 -4.652 -4.961 1.00 53.47 219 SER A O 1
ATOM 1708 N N . SER A 1 220 ? 23.145 -6.700 -5.243 1.00 48.50 220 SER A N 1
ATOM 1709 C CA . SER A 1 220 ? 23.797 -6.869 -3.936 1.00 48.50 220 SER A CA 1
ATOM 1710 C C . SER A 1 220 ? 24.709 -5.708 -3.483 1.00 48.50 220 SER A C 1
ATOM 1712 O O . SER A 1 220 ? 25.149 -5.676 -2.341 1.00 48.50 220 SER A O 1
ATOM 1714 N N . SER A 1 221 ? 25.031 -4.764 -4.369 1.00 37.72 221 SER A N 1
ATOM 1715 C CA . SER A 1 221 ? 25.987 -3.668 -4.172 1.00 37.72 221 SER A CA 1
ATOM 1716 C C . SER A 1 221 ? 25.359 -2.303 -3.864 1.00 37.72 221 SER A C 1
ATOM 1718 O O . SER A 1 221 ? 26.095 -1.354 -3.606 1.00 37.72 221 SER A O 1
ATOM 1720 N N . SER A 1 222 ? 24.033 -2.169 -3.935 1.00 46.03 222 SER A N 1
ATOM 1721 C CA . SER A 1 222 ? 23.354 -0.876 -3.784 1.00 46.03 222 SER A CA 1
ATOM 1722 C C . SER A 1 222 ? 22.088 -1.042 -2.944 1.00 46.03 222 SER A C 1
ATOM 1724 O O . SER A 1 222 ? 21.001 -1.188 -3.508 1.00 46.03 222 SER A O 1
ATOM 1726 N N . PRO A 1 223 ? 22.206 -1.081 -1.601 1.00 47.31 223 PRO A N 1
ATOM 1727 C CA . PRO A 1 223 ? 21.034 -1.007 -0.740 1.00 47.31 223 PRO A CA 1
ATOM 1728 C C . PRO A 1 223 ? 20.272 0.288 -1.030 1.00 47.31 223 PRO A C 1
ATOM 1730 O O . PRO A 1 223 ? 20.872 1.308 -1.373 1.00 47.31 223 PRO A O 1
ATOM 1733 N N . VAL A 1 224 ? 18.949 0.248 -0.888 1.00 52.72 224 VAL A N 1
ATOM 1734 C CA . VAL A 1 224 ? 18.141 1.468 -0.929 1.00 52.72 224 VAL A CA 1
ATOM 1735 C C . VAL A 1 224 ? 18.473 2.247 0.340 1.00 52.72 224 VAL A C 1
ATOM 1737 O O . VAL A 1 224 ? 18.142 1.807 1.437 1.00 52.72 224 VAL A O 1
ATOM 1740 N N . LEU A 1 225 ? 19.214 3.346 0.199 1.00 47.47 225 LEU A N 1
ATOM 1741 C CA . LEU A 1 225 ? 19.867 4.062 1.306 1.00 47.47 225 LEU A CA 1
ATOM 1742 C C . LEU A 1 225 ? 18.889 4.756 2.271 1.00 47.47 225 LEU A C 1
ATOM 1744 O O . LEU A 1 225 ? 19.320 5.322 3.271 1.00 47.47 225 LEU A O 1
ATOM 1748 N N . THR A 1 226 ? 17.592 4.741 1.967 1.00 50.50 226 THR A N 1
ATOM 1749 C CA . THR A 1 226 ? 16.595 5.630 2.571 1.00 50.50 226 THR A CA 1
ATOM 1750 C C . THR A 1 226 ? 15.670 4.963 3.593 1.00 50.50 226 THR A C 1
ATOM 1752 O O . THR A 1 226 ? 14.941 5.687 4.266 1.00 50.50 226 THR A O 1
ATOM 1755 N N . GLN A 1 227 ? 15.693 3.631 3.765 1.00 58.12 227 GLN A N 1
ATOM 1756 C CA . GLN A 1 227 ? 14.916 2.960 4.821 1.00 58.12 227 GLN A CA 1
ATOM 1757 C C . GLN A 1 227 ? 15.798 2.647 6.035 1.00 58.12 227 GLN A C 1
ATOM 1759 O O . GLN A 1 227 ? 16.874 2.061 5.891 1.00 58.12 227 GLN A O 1
ATOM 1764 N N . GLU A 1 228 ? 15.327 2.990 7.238 1.00 60.03 228 GLU A N 1
ATOM 1765 C CA . GLU A 1 228 ? 15.946 2.475 8.460 1.00 60.03 228 GLU A CA 1
ATOM 1766 C C . GLU A 1 228 ? 15.887 0.937 8.475 1.00 60.03 228 GLU A C 1
ATOM 1768 O O . GLU A 1 228 ? 14.897 0.353 8.024 1.00 60.03 228 GLU A O 1
ATOM 1773 N N . PRO A 1 229 ? 16.923 0.250 8.984 1.00 64.06 229 PRO A N 1
ATOM 1774 C CA . PRO A 1 229 ? 16.906 -1.202 9.078 1.00 64.06 229 PRO A CA 1
ATOM 1775 C C . PRO A 1 229 ? 15.682 -1.684 9.865 1.00 64.06 229 PRO A C 1
ATOM 1777 O O . PRO A 1 229 ? 15.511 -1.341 11.034 1.00 64.06 229 PRO A O 1
ATOM 1780 N N . SER A 1 230 ? 14.849 -2.511 9.236 1.00 76.88 230 SER A N 1
ATOM 1781 C CA . SER A 1 230 ? 13.695 -3.134 9.879 1.00 76.88 230 SER A CA 1
ATOM 1782 C C . SER A 1 230 ? 13.831 -4.645 9.866 1.00 76.88 230 SER A C 1
ATOM 1784 O O . SER A 1 230 ? 14.140 -5.254 8.844 1.00 76.88 230 SER A O 1
ATOM 1786 N N . SER A 1 231 ? 13.537 -5.266 11.006 1.00 80.44 231 SER A N 1
ATOM 1787 C CA . SER A 1 231 ? 13.454 -6.720 11.106 1.00 80.44 231 SER A CA 1
ATOM 1788 C C . SER A 1 231 ? 12.198 -7.282 10.442 1.00 80.44 231 SER A C 1
ATOM 1790 O O . SER A 1 231 ? 12.149 -8.486 10.212 1.00 80.44 231 SER A O 1
ATOM 1792 N N . MET A 1 232 ? 11.187 -6.463 10.115 1.00 86.50 232 MET A N 1
ATOM 1793 C CA . MET A 1 232 ? 9.923 -6.938 9.534 1.00 86.50 232 MET A CA 1
ATOM 1794 C C . MET A 1 232 ? 9.882 -6.860 8.005 1.00 86.50 232 MET A C 1
ATOM 1796 O O . MET A 1 232 ? 9.284 -7.720 7.350 1.00 86.50 232 MET A O 1
ATOM 1800 N N . THR A 1 233 ? 10.512 -5.845 7.422 1.00 87.62 233 THR A N 1
ATOM 1801 C CA . THR A 1 233 ? 10.476 -5.602 5.976 1.00 87.62 233 THR A CA 1
ATOM 1802 C C . THR A 1 233 ? 11.812 -5.119 5.459 1.00 87.62 233 THR A C 1
ATOM 1804 O O . THR A 1 233 ? 12.496 -4.379 6.156 1.00 87.62 233 THR A O 1
ATOM 1807 N N . HIS A 1 234 ? 12.114 -5.414 4.199 1.00 84.75 234 HIS A N 1
ATOM 1808 C CA . HIS A 1 234 ? 13.212 -4.768 3.484 1.00 84.75 234 HIS A CA 1
ATOM 1809 C C . HIS A 1 234 ? 12.702 -4.030 2.246 1.00 84.75 234 HIS A C 1
ATOM 1811 O O . HIS A 1 234 ? 11.906 -4.579 1.483 1.00 84.75 234 HIS A O 1
ATOM 1817 N N . LEU A 1 235 ? 13.209 -2.824 2.000 1.00 82.12 235 LEU A N 1
ATOM 1818 C CA . LEU A 1 235 ? 12.967 -2.096 0.758 1.00 82.12 235 LEU A CA 1
ATOM 1819 C C . LEU A 1 235 ? 13.812 -2.668 -0.388 1.00 82.12 235 LEU A C 1
ATOM 1821 O O . LEU A 1 235 ? 15.014 -2.912 -0.244 1.00 82.12 235 LEU A O 1
ATOM 1825 N N . LYS A 1 236 ? 13.181 -2.884 -1.543 1.00 79.62 236 LYS A N 1
ATOM 1826 C CA . LYS A 1 236 ? 13.823 -3.373 -2.768 1.00 79.62 236 LYS A CA 1
ATOM 1827 C C . LYS A 1 236 ? 13.347 -2.601 -3.986 1.00 79.62 236 LYS A C 1
ATOM 1829 O O . LYS A 1 236 ? 12.149 -2.427 -4.175 1.00 79.62 236 LYS A O 1
ATOM 1834 N N . ASN A 1 237 ? 14.281 -2.242 -4.856 1.00 79.50 237 ASN A N 1
ATOM 1835 C CA . ASN A 1 237 ? 14.004 -1.639 -6.153 1.00 79.50 237 ASN A CA 1
ATOM 1836 C C . ASN A 1 237 ? 13.442 -2.704 -7.094 1.00 79.50 237 ASN A C 1
ATOM 1838 O O . ASN A 1 237 ? 13.900 -3.850 -7.124 1.00 79.50 237 ASN A O 1
ATOM 1842 N N . CYS A 1 238 ? 12.489 -2.313 -7.920 1.00 78.50 238 CYS A N 1
ATOM 1843 C CA . CYS A 1 238 ? 11.794 -3.149 -8.879 1.00 78.50 238 CYS A CA 1
ATOM 1844 C C . CYS A 1 238 ? 11.533 -2.391 -10.190 1.00 78.50 238 CYS A C 1
ATOM 1846 O O . CYS A 1 238 ? 11.578 -1.160 -10.247 1.00 78.50 238 CYS A O 1
ATOM 1848 N N . ASP A 1 239 ? 11.257 -3.146 -11.253 1.00 72.50 239 ASP A N 1
ATOM 1849 C CA . ASP A 1 239 ? 10.773 -2.616 -12.536 1.00 72.50 239 ASP A CA 1
ATOM 1850 C C . ASP A 1 239 ? 9.236 -2.701 -12.674 1.00 72.50 239 ASP A C 1
ATOM 1852 O O . ASP A 1 239 ? 8.692 -2.447 -13.750 1.00 72.50 239 ASP A O 1
ATOM 1856 N N . ILE A 1 240 ? 8.522 -3.006 -11.579 1.00 77.19 240 ILE A N 1
ATOM 1857 C CA . ILE A 1 240 ? 7.055 -2.977 -11.536 1.00 77.19 240 ILE A CA 1
ATOM 1858 C C . ILE A 1 240 ? 6.594 -1.534 -11.746 1.00 77.19 240 ILE A C 1
ATOM 1860 O O . ILE A 1 240 ? 6.943 -0.641 -10.974 1.00 77.19 240 ILE A O 1
ATOM 1864 N N . VAL A 1 241 ? 5.777 -1.297 -12.771 1.00 69.75 241 VAL A N 1
ATOM 1865 C CA . VAL A 1 241 ? 5.206 0.031 -13.034 1.00 69.75 241 VAL A CA 1
ATOM 1866 C C . VAL A 1 241 ? 4.190 0.382 -11.941 1.00 69.75 241 VAL A C 1
ATOM 1868 O O . VAL A 1 241 ? 3.373 -0.447 -11.538 1.00 69.75 241 VAL A O 1
ATOM 1871 N N . GLY A 1 242 ? 4.240 1.619 -11.462 1.00 69.44 242 GLY A N 1
ATOM 1872 C CA . GLY A 1 242 ? 3.374 2.168 -10.425 1.00 69.44 242 GLY A CA 1
ATOM 1873 C C . GLY A 1 242 ? 3.642 3.660 -10.260 1.00 69.44 242 GLY A C 1
ATOM 1874 O O . GLY A 1 242 ? 4.636 4.161 -10.784 1.00 69.44 242 GLY A O 1
ATOM 1875 N N . TYR A 1 243 ? 2.728 4.354 -9.586 1.00 64.81 243 TYR A N 1
ATOM 1876 C CA . TYR A 1 243 ? 2.749 5.808 -9.410 1.00 64.81 243 TYR A CA 1
ATOM 1877 C C . TYR A 1 243 ? 2.242 6.212 -8.027 1.00 64.81 243 TYR A C 1
ATOM 1879 O O . TYR A 1 243 ? 1.747 5.376 -7.262 1.00 64.81 243 TYR A O 1
ATOM 1887 N N . TRP A 1 244 ? 2.324 7.507 -7.721 1.00 61.97 244 TRP A N 1
ATOM 1888 C CA . TRP A 1 244 ? 1.826 8.080 -6.472 1.00 61.97 244 TRP A CA 1
ATOM 1889 C C . TRP A 1 244 ? 0.389 7.624 -6.146 1.00 61.97 244 TRP A C 1
ATOM 1891 O O . TRP A 1 244 ? -0.532 7.743 -6.958 1.00 61.97 244 TRP A O 1
ATOM 1901 N N . GLY A 1 245 ? 0.198 7.058 -4.952 1.00 65.75 245 GLY A N 1
ATOM 1902 C CA . GLY A 1 245 ? -1.074 6.476 -4.517 1.00 65.75 245 GLY A CA 1
ATOM 1903 C C . GLY A 1 245 ? -1.278 4.988 -4.833 1.00 65.75 245 GLY A C 1
ATOM 1904 O O . GLY A 1 245 ? -2.325 4.445 -4.460 1.00 65.75 245 GLY A O 1
ATOM 1905 N N . CYS A 1 246 ? -0.321 4.329 -5.496 1.00 76.88 246 CYS A N 1
ATOM 1906 C CA . CYS A 1 246 ? -0.247 2.863 -5.623 1.00 76.88 246 CYS A CA 1
ATOM 1907 C C . CYS A 1 246 ? 0.429 2.199 -4.414 1.00 76.88 246 CYS A C 1
ATOM 1909 O O . CYS A 1 246 ? 0.326 0.984 -4.242 1.00 76.88 246 CYS A O 1
ATOM 1911 N N . SER A 1 247 ? 1.118 2.995 -3.595 1.00 87.00 247 SER A N 1
ATOM 1912 C CA . SER A 1 247 ? 1.774 2.585 -2.357 1.00 87.00 247 SER A CA 1
ATOM 1913 C C . SER A 1 247 ? 0.810 1.826 -1.438 1.00 87.00 247 SER A C 1
ATOM 1915 O O . SER A 1 247 ? -0.381 2.126 -1.404 1.00 87.00 247 SER A O 1
ATOM 1917 N N . GLY A 1 248 ? 1.299 0.778 -0.782 1.00 87.62 248 GLY A N 1
ATOM 1918 C CA . GLY A 1 248 ? 0.525 -0.214 -0.034 1.00 87.62 248 GLY A CA 1
ATOM 1919 C C . GLY A 1 248 ? -0.151 -1.295 -0.891 1.00 87.62 248 GLY A C 1
ATOM 1920 O O . GLY A 1 248 ? -0.706 -2.246 -0.347 1.00 87.62 248 GLY A O 1
ATOM 1921 N N . GLY A 1 249 ? -0.084 -1.224 -2.227 1.00 87.56 249 GLY A N 1
ATOM 1922 C CA . GLY A 1 249 ? -0.610 -2.272 -3.108 1.00 87.56 249 GLY A CA 1
ATOM 1923 C C . GLY A 1 249 ? -0.003 -3.649 -2.814 1.00 87.56 249 GLY A C 1
ATOM 1924 O O . GLY A 1 249 ? 1.183 -3.761 -2.526 1.00 87.56 249 GLY A O 1
ATOM 1925 N N . MET A 1 250 ? -0.795 -4.716 -2.895 1.00 88.19 250 MET A N 1
ATOM 1926 C CA . MET A 1 250 ? -0.325 -6.063 -2.557 1.00 88.19 250 MET A CA 1
ATOM 1927 C C . MET A 1 250 ? 0.694 -6.562 -3.583 1.00 88.19 250 MET A C 1
ATOM 1929 O O . MET A 1 250 ? 0.388 -6.568 -4.774 1.00 88.19 250 MET A O 1
ATOM 1933 N N . VAL A 1 251 ? 1.862 -7.036 -3.144 1.00 88.50 251 VAL A N 1
ATOM 1934 C CA . VAL A 1 251 ? 2.875 -7.638 -4.024 1.00 88.50 251 VAL A CA 1
ATOM 1935 C C . VAL A 1 251 ? 2.900 -9.147 -3.836 1.00 88.50 251 VAL A C 1
ATOM 1937 O O . VAL A 1 251 ? 3.010 -9.662 -2.719 1.00 88.50 251 VAL A O 1
ATOM 1940 N N . CYS A 1 252 ? 2.807 -9.867 -4.949 1.00 85.69 252 CYS A N 1
ATOM 1941 C CA . CYS A 1 252 ? 2.767 -11.317 -4.983 1.00 85.69 252 CYS A CA 1
ATOM 1942 C C . CYS A 1 252 ? 3.882 -11.900 -5.844 1.00 85.69 252 CYS A C 1
ATOM 1944 O O . CYS A 1 252 ? 4.168 -11.402 -6.930 1.00 85.69 252 CYS A O 1
ATOM 1946 N N . GLN A 1 253 ? 4.440 -13.009 -5.374 1.00 82.94 253 GLN A N 1
ATOM 1947 C CA . GLN A 1 253 ? 5.311 -13.895 -6.137 1.00 82.94 253 GLN A CA 1
ATOM 1948 C C . GLN A 1 253 ? 4.466 -15.066 -6.650 1.00 82.94 253 GLN A C 1
ATOM 1950 O O . GLN A 1 253 ? 3.712 -15.668 -5.878 1.00 82.94 253 GLN A O 1
ATOM 1955 N N . TYR A 1 254 ? 4.582 -15.410 -7.932 1.00 73.00 254 TYR A N 1
ATOM 1956 C CA . TYR A 1 254 ? 3.940 -16.611 -8.468 1.00 73.00 254 TYR A CA 1
ATOM 1957 C C . TYR A 1 254 ? 4.889 -17.794 -8.397 1.00 73.00 254 TYR A C 1
ATOM 1959 O O . TYR A 1 254 ? 5.954 -17.780 -9.009 1.00 73.00 254 TYR A O 1
ATOM 1967 N N . ARG A 1 255 ? 4.478 -18.847 -7.690 1.00 69.75 255 ARG A N 1
ATOM 1968 C CA . ARG A 1 255 ? 5.221 -20.108 -7.636 1.00 69.75 255 ARG A CA 1
ATOM 1969 C C . ARG A 1 255 ? 4.525 -21.159 -8.486 1.00 69.75 255 ARG A C 1
ATOM 1971 O O . ARG A 1 255 ? 3.296 -21.227 -8.519 1.00 69.75 255 ARG A O 1
ATOM 1978 N N . ILE A 1 256 ? 5.310 -21.990 -9.165 1.00 64.94 256 ILE A N 1
ATOM 1979 C CA . ILE A 1 256 ? 4.786 -23.168 -9.860 1.00 64.94 256 ILE A CA 1
ATOM 1980 C C . ILE A 1 256 ? 4.431 -24.212 -8.796 1.00 64.94 256 ILE A C 1
ATOM 1982 O O . ILE A 1 256 ? 5.295 -24.686 -8.061 1.00 64.94 256 ILE A O 1
ATOM 1986 N N . ALA A 1 257 ? 3.156 -24.570 -8.717 1.00 66.31 257 ALA A N 1
ATOM 1987 C CA . ALA A 1 257 ? 2.627 -25.655 -7.906 1.00 66.31 257 ALA A CA 1
ATOM 1988 C C . ALA A 1 257 ? 2.185 -26.821 -8.809 1.00 66.31 257 ALA A C 1
ATOM 1990 O O . ALA A 1 257 ? 2.038 -26.671 -10.023 1.00 66.31 257 ALA A O 1
ATOM 1991 N N . ARG A 1 258 ? 1.930 -27.999 -8.217 1.00 64.06 258 ARG A N 1
ATOM 1992 C CA . ARG A 1 258 ? 1.571 -29.229 -8.960 1.00 64.06 258 ARG A CA 1
ATOM 1993 C C . ARG A 1 258 ? 0.393 -29.058 -9.935 1.00 64.06 258 ARG A C 1
ATOM 1995 O O . ARG A 1 258 ? 0.348 -29.772 -10.926 1.00 64.06 258 ARG A O 1
ATOM 2002 N N . ASN A 1 259 ? -0.515 -28.112 -9.673 1.00 63.09 259 ASN A N 1
ATOM 2003 C CA . ASN A 1 259 ? -1.738 -27.886 -10.453 1.00 63.09 259 ASN A CA 1
ATOM 2004 C C . ASN A 1 259 ? -1.831 -26.470 -11.065 1.00 63.09 259 ASN A C 1
ATOM 2006 O O . ASN A 1 259 ? -2.932 -26.009 -11.358 1.00 63.09 259 ASN A O 1
ATOM 2010 N N . GLY A 1 260 ? -0.710 -25.759 -11.233 1.00 62.56 260 GLY A N 1
ATOM 2011 C CA . GLY A 1 260 ? -0.685 -24.420 -11.838 1.00 62.56 260 GLY A CA 1
ATOM 2012 C C . GLY A 1 260 ? 0.113 -23.406 -11.023 1.00 62.56 260 GLY A C 1
ATOM 2013 O O . GLY A 1 260 ? 1.004 -23.777 -10.268 1.00 62.56 260 GLY A O 1
ATOM 2014 N N . PHE A 1 261 ? -0.194 -22.118 -11.178 1.00 62.31 261 PHE A N 1
ATOM 2015 C CA . PHE A 1 261 ? 0.477 -21.051 -10.434 1.00 62.31 261 PHE A CA 1
ATOM 2016 C C . PHE A 1 261 ? -0.242 -20.756 -9.121 1.00 62.31 261 PHE A C 1
ATOM 2018 O O . PHE A 1 261 ? -1.443 -20.485 -9.110 1.00 62.31 261 PHE A O 1
ATOM 2025 N N . GLU A 1 262 ? 0.506 -20.755 -8.022 1.00 69.44 262 GLU A N 1
ATOM 2026 C CA . GLU A 1 262 ? 0.023 -20.309 -6.722 1.00 69.44 262 GLU A CA 1
ATOM 2027 C C . GLU A 1 262 ? 0.612 -18.926 -6.408 1.00 69.44 262 GLU A C 1
ATOM 2029 O O . GLU A 1 262 ? 1.837 -18.792 -6.308 1.00 69.44 262 GLU A O 1
ATOM 2034 N N . PRO A 1 263 ? -0.221 -17.880 -6.258 1.00 74.94 263 PRO A N 1
ATOM 2035 C CA . PRO A 1 263 ? 0.266 -16.592 -5.808 1.00 74.94 263 PRO A CA 1
ATOM 2036 C C . PRO A 1 263 ? 0.499 -16.616 -4.297 1.00 74.94 263 PRO A C 1
ATOM 2038 O O . PRO A 1 263 ? -0.385 -16.988 -3.523 1.00 74.94 263 PRO A O 1
ATOM 2041 N N . LYS A 1 264 ? 1.673 -16.162 -3.868 1.00 83.94 264 LYS A N 1
ATOM 2042 C CA . LYS A 1 264 ? 1.973 -15.902 -2.460 1.00 83.94 264 LYS A CA 1
ATOM 2043 C C . LYS A 1 264 ? 2.203 -14.419 -2.246 1.00 83.94 264 LYS A C 1
ATOM 2045 O O . LYS A 1 264 ? 2.871 -13.781 -3.056 1.00 83.94 264 LYS A O 1
ATOM 2050 N N . VAL A 1 265 ? 1.654 -13.874 -1.167 1.00 88.88 265 VAL A N 1
ATOM 2051 C CA . VAL A 1 265 ? 1.824 -12.462 -0.823 1.00 88.88 265 VAL A CA 1
ATOM 2052 C C . VAL A 1 265 ? 3.156 -12.303 -0.112 1.00 88.88 265 VAL A C 1
ATOM 2054 O O . VAL A 1 265 ? 3.371 -12.900 0.940 1.00 88.88 265 VAL A O 1
ATOM 2057 N N . VAL A 1 266 ? 4.043 -11.513 -0.707 1.00 89.81 266 VAL A N 1
ATOM 2058 C CA . VAL A 1 266 ? 5.435 -11.364 -0.260 1.00 89.81 266 VAL A CA 1
ATOM 2059 C C . VAL A 1 266 ? 5.770 -9.948 0.181 1.00 89.81 266 VAL A C 1
ATOM 2061 O O . VAL A 1 266 ? 6.881 -9.719 0.649 1.00 89.81 266 VAL A O 1
ATOM 2064 N N . GLY A 1 267 ? 4.849 -8.997 0.021 1.00 91.62 267 GLY A N 1
ATOM 2065 C CA . GLY A 1 267 ? 5.145 -7.610 0.328 1.00 91.62 267 GLY A CA 1
ATOM 2066 C C . GLY A 1 267 ? 4.072 -6.605 -0.064 1.00 91.62 267 GLY A C 1
ATOM 2067 O O . GLY A 1 267 ? 2.955 -6.965 -0.450 1.00 91.62 267 GLY A O 1
ATOM 2068 N N . LEU A 1 268 ? 4.471 -5.337 -0.002 1.00 92.00 268 LEU A N 1
ATOM 2069 C CA . LEU A 1 268 ? 3.714 -4.168 -0.438 1.00 92.00 268 LEU A CA 1
ATOM 2070 C C . LEU A 1 268 ? 4.473 -3.422 -1.532 1.00 92.00 268 LEU A C 1
ATOM 2072 O O . LEU A 1 268 ? 5.699 -3.372 -1.533 1.00 92.00 268 LEU A O 1
ATOM 2076 N N . PHE A 1 269 ? 3.752 -2.791 -2.447 1.00 88.69 269 PHE A N 1
ATOM 2077 C CA . PHE A 1 269 ? 4.324 -1.795 -3.335 1.00 88.69 269 PHE A CA 1
ATOM 2078 C C . PHE A 1 269 ? 4.590 -0.540 -2.506 1.00 88.69 269 PHE A C 1
ATOM 2080 O O . PHE A 1 269 ? 3.678 -0.049 -1.853 1.00 88.69 269 PHE A O 1
ATOM 2087 N N . HIS A 1 270 ? 5.821 -0.040 -2.494 1.00 86.94 270 HIS A N 1
ATOM 2088 C CA . HIS A 1 270 ? 6.201 1.096 -1.654 1.00 86.94 270 HIS A CA 1
ATOM 2089 C C . HIS A 1 270 ? 5.984 2.430 -2.364 1.00 86.94 270 HIS A C 1
ATOM 2091 O O . HIS A 1 270 ? 5.534 3.384 -1.741 1.00 86.94 270 HIS A O 1
ATOM 2097 N N . GLY A 1 271 ? 6.271 2.513 -3.664 1.00 79.56 271 GLY A N 1
ATOM 2098 C CA . GLY A 1 271 ? 6.181 3.768 -4.412 1.00 79.56 271 GLY A CA 1
ATOM 2099 C C . GLY A 1 271 ? 7.428 4.056 -5.232 1.00 79.56 271 GLY A C 1
ATOM 2100 O O . GLY A 1 271 ? 8.219 3.159 -5.508 1.00 79.56 271 GLY A O 1
ATOM 2101 N N . GLU A 1 272 ? 7.581 5.310 -5.636 1.00 73.38 272 GLU A N 1
ATOM 2102 C CA . GLU A 1 272 ? 8.679 5.756 -6.493 1.00 73.38 272 GLU A CA 1
ATOM 2103 C C . GLU A 1 272 ? 9.951 6.027 -5.676 1.00 73.38 272 GLU A C 1
ATOM 2105 O O . GLU A 1 272 ? 9.902 6.661 -4.623 1.00 73.38 272 GLU A O 1
ATOM 2110 N N . ASP A 1 273 ? 11.095 5.582 -6.188 1.00 68.38 273 ASP A N 1
ATOM 2111 C CA . ASP A 1 273 ? 12.422 6.051 -5.799 1.00 68.38 273 ASP A CA 1
ATOM 2112 C C . ASP A 1 273 ? 12.848 7.139 -6.785 1.00 68.38 273 ASP A C 1
ATOM 2114 O O . ASP A 1 273 ? 13.265 6.864 -7.920 1.00 68.38 273 ASP A O 1
ATOM 2118 N N . THR A 1 274 ? 12.699 8.392 -6.366 1.00 60.97 274 THR A N 1
ATOM 2119 C CA . THR A 1 274 ? 13.014 9.548 -7.206 1.00 60.97 274 THR A CA 1
ATOM 2120 C C . THR A 1 274 ? 14.509 9.696 -7.466 1.00 60.97 274 THR A C 1
ATOM 2122 O O . THR A 1 274 ? 14.881 10.215 -8.515 1.00 60.97 274 THR A O 1
ATOM 2125 N N . GLU A 1 275 ? 15.363 9.224 -6.556 1.00 58.88 275 GLU A N 1
ATOM 2126 C CA . GLU A 1 275 ? 16.819 9.331 -6.682 1.00 58.88 275 GLU A CA 1
ATOM 2127 C C . GLU A 1 275 ? 17.357 8.295 -7.668 1.00 58.88 275 GLU A C 1
ATOM 2129 O O . GLU A 1 275 ? 18.134 8.616 -8.566 1.00 58.88 275 GLU A O 1
ATOM 2134 N N . ASN A 1 276 ? 16.879 7.054 -7.558 1.00 56.66 276 ASN A N 1
ATOM 2135 C CA . ASN A 1 276 ? 17.334 5.947 -8.397 1.00 56.66 276 ASN A CA 1
ATOM 2136 C C . ASN A 1 276 ? 16.484 5.744 -9.649 1.00 56.66 276 ASN A C 1
ATOM 2138 O O . ASN A 1 276 ? 16.747 4.827 -10.432 1.00 56.66 276 ASN A O 1
ATOM 2142 N N . SER A 1 277 ? 15.467 6.587 -9.857 1.00 62.34 277 SER A N 1
ATOM 2143 C CA . SER A 1 277 ? 14.597 6.511 -11.026 1.00 62.34 277 SER A CA 1
ATOM 2144 C C . SER A 1 277 ? 14.038 5.088 -11.211 1.00 62.34 277 SER A C 1
ATOM 2146 O O . SER A 1 277 ? 14.053 4.517 -12.304 1.00 62.34 277 SER A O 1
ATOM 2148 N N . CYS A 1 278 ? 13.539 4.481 -10.140 1.00 70.06 278 CYS A N 1
ATOM 2149 C CA . CYS A 1 278 ? 12.890 3.168 -10.168 1.00 70.06 278 CYS A CA 1
ATOM 2150 C C . CYS A 1 278 ? 11.729 3.134 -9.171 1.00 70.06 278 CYS A C 1
ATOM 2152 O O . CYS A 1 278 ? 11.446 4.140 -8.532 1.00 70.06 278 CYS A O 1
ATOM 2154 N N . ASN A 1 279 ? 11.016 2.014 -9.087 1.00 78.69 279 ASN A N 1
ATOM 2155 C CA . ASN A 1 279 ? 9.973 1.832 -8.083 1.00 78.69 279 ASN A CA 1
ATOM 2156 C C . ASN A 1 279 ? 10.457 0.876 -7.010 1.00 78.69 279 ASN A C 1
ATOM 2158 O O . ASN A 1 279 ? 11.270 0.004 -7.291 1.00 78.69 279 ASN A O 1
ATOM 2162 N N . ASN A 1 280 ? 9.897 0.979 -5.815 1.00 82.50 280 ASN A N 1
ATOM 2163 C CA . ASN A 1 280 ? 10.270 0.150 -4.687 1.00 82.50 280 ASN A CA 1
ATOM 2164 C C . ASN A 1 280 ? 9.108 -0.727 -4.230 1.00 82.50 280 ASN A C 1
ATOM 2166 O O . ASN A 1 280 ? 7.933 -0.367 -4.335 1.00 82.50 280 ASN A O 1
ATOM 2170 N N . ILE A 1 281 ? 9.457 -1.876 -3.670 1.00 86.19 281 ILE A N 1
ATOM 2171 C CA . ILE A 1 281 ? 8.570 -2.753 -2.917 1.00 86.19 281 ILE A CA 1
ATOM 2172 C C . ILE A 1 281 ? 9.149 -2.971 -1.519 1.00 86.19 281 ILE A C 1
ATOM 2174 O O . ILE A 1 281 ? 10.364 -3.044 -1.347 1.00 86.19 281 ILE A O 1
ATOM 2178 N N . LEU A 1 282 ? 8.277 -3.111 -0.530 1.00 88.69 282 LEU A N 1
ATOM 2179 C CA . LEU A 1 282 ? 8.607 -3.635 0.790 1.00 88.69 282 LEU A CA 1
ATOM 2180 C C . LEU A 1 282 ? 8.399 -5.144 0.760 1.00 88.69 282 LEU A C 1
ATOM 2182 O O . LEU A 1 282 ? 7.265 -5.592 0.608 1.00 88.69 282 LEU A O 1
ATOM 2186 N N . ILE A 1 283 ? 9.457 -5.932 0.908 1.00 88.25 283 ILE A N 1
ATOM 2187 C CA . ILE A 1 283 ? 9.361 -7.394 1.012 1.00 88.25 283 ILE A CA 1
ATOM 2188 C C . ILE A 1 283 ? 9.326 -7.835 2.474 1.00 88.25 283 ILE A C 1
ATOM 2190 O O . ILE A 1 283 ? 10.082 -7.325 3.298 1.00 88.25 283 ILE A O 1
ATOM 2194 N N . PHE A 1 284 ? 8.480 -8.813 2.802 1.00 89.88 284 PHE A N 1
ATOM 2195 C CA . PHE A 1 284 ? 8.383 -9.362 4.152 1.00 89.88 284 PHE A CA 1
ATOM 2196 C C . PHE A 1 284 ? 9.565 -10.283 4.465 1.00 89.88 284 PHE A C 1
ATOM 2198 O O . PHE A 1 284 ? 9.863 -11.237 3.730 1.00 89.88 284 PHE A O 1
ATOM 2205 N N . THR A 1 285 ? 10.208 -10.047 5.603 1.00 86.69 285 THR A N 1
ATOM 2206 C CA . THR A 1 285 ? 11.207 -10.962 6.165 1.00 86.69 285 THR A CA 1
ATOM 2207 C C . THR A 1 285 ? 10.510 -12.150 6.853 1.00 86.69 285 THR A C 1
ATOM 2209 O O . THR A 1 285 ? 9.302 -12.098 7.120 1.00 86.69 285 THR A O 1
ATOM 2212 N N . PRO A 1 286 ? 11.228 -13.240 7.180 1.00 86.00 286 PRO A N 1
ATOM 2213 C CA . PRO A 1 286 ? 10.653 -14.332 7.965 1.00 86.00 286 PRO A CA 1
ATOM 2214 C C . PRO A 1 286 ? 10.134 -13.867 9.334 1.00 86.00 286 PRO A C 1
ATOM 2216 O O . PRO A 1 286 ? 9.037 -14.256 9.744 1.00 86.00 286 PRO A O 1
ATOM 2219 N N . ALA A 1 287 ? 10.887 -12.993 10.011 1.00 85.44 287 ALA A N 1
ATOM 2220 C CA . ALA A 1 287 ? 10.477 -12.386 11.274 1.00 85.44 287 ALA A CA 1
ATOM 2221 C C . ALA A 1 287 ? 9.227 -11.510 11.096 1.00 85.44 287 ALA A C 1
ATOM 2223 O O . ALA A 1 287 ? 8.272 -11.656 11.854 1.00 85.44 287 ALA A O 1
ATOM 2224 N N . GLY A 1 288 ? 9.172 -10.696 10.040 1.00 88.62 288 GLY A N 1
ATOM 2225 C CA . GLY A 1 288 ? 8.023 -9.854 9.718 1.00 88.62 288 GLY A CA 1
ATOM 2226 C C . GLY A 1 288 ? 6.741 -10.635 9.477 1.00 88.62 288 GLY A C 1
ATOM 2227 O O . GLY A 1 288 ? 5.696 -10.261 10.000 1.00 88.62 288 GLY A O 1
ATOM 2228 N N . VAL A 1 289 ? 6.807 -11.760 8.758 1.00 90.81 289 VAL A N 1
ATOM 2229 C CA . VAL A 1 289 ? 5.636 -12.638 8.587 1.00 90.81 289 VAL A CA 1
ATOM 2230 C C . VAL A 1 289 ? 5.171 -13.207 9.924 1.00 90.81 289 VAL A C 1
ATOM 2232 O O . VAL A 1 289 ? 3.970 -13.225 10.185 1.00 90.81 289 VAL A O 1
ATOM 2235 N N . 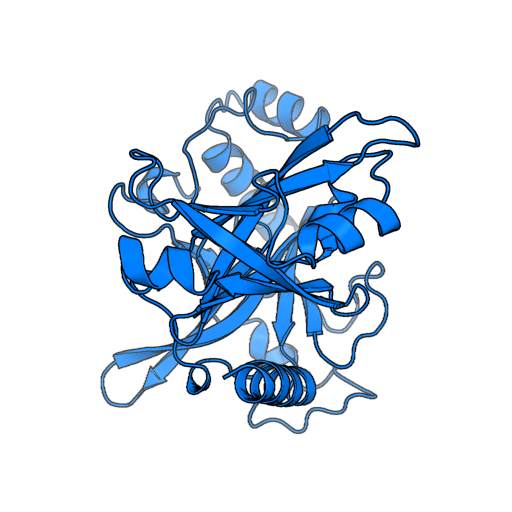SER A 1 290 ? 6.098 -13.647 10.778 1.00 89.94 290 SER A N 1
ATOM 2236 C CA . SER A 1 290 ? 5.768 -14.163 12.111 1.00 89.94 290 SER A CA 1
ATOM 2237 C C . SER A 1 290 ? 5.093 -13.095 12.975 1.00 89.94 290 SER A C 1
ATOM 2239 O O . SER A 1 290 ? 4.027 -13.345 13.538 1.00 89.94 290 SER A O 1
ATOM 2241 N N . GLU A 1 291 ? 5.659 -11.888 13.030 1.00 89.25 291 GLU A N 1
ATOM 2242 C CA . GLU A 1 291 ? 5.111 -10.766 13.797 1.00 89.25 291 GLU A CA 1
ATOM 2243 C C . GLU A 1 291 ? 3.756 -10.299 13.257 1.00 89.25 291 GLU A C 1
ATOM 2245 O O . GLU A 1 291 ? 2.810 -10.164 14.031 1.00 89.25 291 GLU A O 1
ATOM 2250 N N . LEU A 1 292 ? 3.597 -10.166 11.935 1.00 89.94 292 LEU A N 1
ATOM 2251 C CA . LEU A 1 292 ? 2.300 -9.867 11.323 1.00 89.94 292 LEU A CA 1
ATOM 2252 C C . LEU A 1 292 ? 1.268 -10.942 11.672 1.00 89.94 292 LEU A C 1
ATOM 2254 O O . LEU A 1 292 ? 0.165 -10.624 12.102 1.00 89.94 292 LEU A O 1
ATOM 2258 N N . GLN A 1 293 ? 1.608 -12.226 11.562 1.00 90.69 293 GLN A N 1
ATOM 2259 C CA . GLN A 1 293 ? 0.681 -13.300 11.925 1.00 90.69 293 GLN A CA 1
ATOM 2260 C C . GLN A 1 293 ? 0.316 -13.286 13.417 1.00 90.69 293 GLN A C 1
ATOM 2262 O O . GLN A 1 293 ? -0.831 -13.587 13.751 1.00 90.69 293 GLN A O 1
ATOM 2267 N N . LYS A 1 294 ? 1.243 -12.931 14.317 1.00 88.88 294 LYS A N 1
ATOM 2268 C CA . LYS A 1 294 ? 0.956 -12.765 15.753 1.00 88.88 294 LYS A CA 1
ATOM 2269 C C . LYS A 1 294 ? 0.027 -11.581 16.003 1.00 88.88 294 LYS A C 1
ATOM 2271 O O . LYS A 1 294 ? -1.019 -11.778 16.614 1.00 88.88 294 LYS A O 1
ATOM 2276 N N . LEU A 1 295 ? 0.377 -10.400 15.491 1.00 85.62 295 LEU A N 1
ATOM 2277 C CA . LEU A 1 295 ? -0.398 -9.162 15.607 1.00 85.62 295 LEU A CA 1
ATOM 2278 C C . LEU A 1 295 ? -1.833 -9.355 15.103 1.00 85.62 295 LEU A C 1
ATOM 2280 O O . LEU A 1 295 ? -2.804 -8.947 15.737 1.00 85.62 295 LEU A O 1
ATOM 2284 N N . LEU A 1 296 ? -1.981 -10.010 13.954 1.00 82.62 296 LEU A N 1
ATOM 2285 C CA . LEU A 1 296 ? -3.285 -10.213 13.337 1.00 82.62 296 LEU A CA 1
ATOM 2286 C C . LEU A 1 296 ? -4.105 -11.256 14.127 1.00 82.62 296 LEU A C 1
ATOM 2288 O O . LEU A 1 296 ? -5.316 -11.112 14.236 1.00 82.62 296 LEU A O 1
ATOM 2292 N N . ARG A 1 297 ? -3.477 -12.239 14.786 1.00 83.06 297 ARG A N 1
ATOM 2293 C CA . ARG A 1 297 ? -4.184 -13.181 15.678 1.00 83.06 297 ARG A CA 1
ATOM 2294 C C . ARG A 1 297 ? -4.525 -12.605 17.052 1.00 83.06 297 ARG A C 1
ATOM 2296 O O . ARG A 1 297 ? -5.557 -12.968 17.600 1.00 83.06 297 ARG A O 1
ATOM 2303 N N . SER A 1 298 ? -3.698 -11.725 17.621 1.00 74.00 298 SER A N 1
ATOM 2304 C CA . SER A 1 298 ? -3.973 -11.097 18.928 1.00 74.00 298 SER A CA 1
ATOM 2305 C C . SER A 1 298 ? -5.161 -10.134 18.889 1.00 74.00 298 SER A C 1
ATOM 2307 O O . SER A 1 298 ? -5.702 -9.772 19.930 1.00 74.00 298 SER A O 1
ATOM 2309 N N . HIS A 1 299 ? -5.570 -9.738 17.684 1.00 58.06 299 HIS A N 1
ATOM 2310 C CA . HIS A 1 299 ? -6.761 -8.946 17.409 1.00 58.06 299 HIS A CA 1
ATOM 2311 C C . HIS A 1 299 ? -7.823 -9.749 16.638 1.00 58.06 299 HIS A C 1
ATOM 2313 O O . HIS A 1 299 ? -8.557 -9.159 15.844 1.00 58.06 299 HIS A O 1
ATOM 2319 N N . ALA A 1 300 ? -7.882 -11.074 16.802 1.00 55.94 300 ALA A N 1
ATOM 2320 C CA . ALA A 1 300 ? -9.013 -11.886 16.347 1.00 55.94 300 ALA A CA 1
ATOM 2321 C C . ALA A 1 300 ? -10.201 -11.686 17.298 1.00 55.94 300 ALA A C 1
ATOM 2323 O O . ALA A 1 300 ? -10.028 -11.907 18.515 1.00 55.94 300 ALA A O 1
#